Protein AF-A0A0Q6MCK9-F1 (afdb_monomer_lite)

pLDDT: mean 72.76, std 22.86, range [22.8, 97.5]

Radius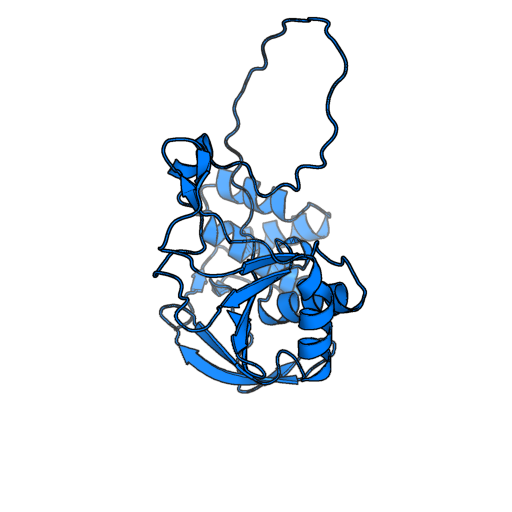 of gyration: 20.94 Å; chains: 1; bounding box: 46×58×51 Å

Sequence (246 aa):
MTARLRFAPALGEWVAQHLAQGQPPAALVDALRERQVAPAAAQALVDAFVRARERGTPLPVDTVALGACLADGPVIETNDRRIRVAMRADEPVLAVLQDVLDVDECEALIALARPRLKPSTLVDPMTGRDVANGLRGSLGMFFRPAETPLIARLDRRLAELMGLPVSHGEGLQLLHYPVGAGSAPHFDFLQPSARSGSRPSGCASGRSPASDAGGDQPRTGSGCGTSPPRNTSKISISGPSGVTMR

Secondary structure (DSSP, 8-state):
---EEE--HHHHHHHHHHHHTT--HHHHHHHHHHTT--HHHHHHHHHHHHHHHHHTPPPPSSEEE-S----SSSEEE-SS-EEEEEEEEETTEEEEEESSS-HHHHHHHHHHHGGG-EE--EE-TTT--EE--TTB--EEEEPPTTSSHHHHHHHHHHHHHHTS-GGGB---EEEEE-TT--B----SSPPGGGGGT---S------------------------PPPPPB--EEEEETTTEEEE-

Foldseek 3Di:
DFDKDFAAQVLQVVLLVVVVVVDDLVVQLVVVVVVVDDSQRSNQQNLQQVLCVVVVHDGDRTMGGRFLDQDDDQWADAPPDIKGWPDFDVVVTDTDIPPLDDPVLVVVVCVVCVVPWDQAFDQDLVPLDTDRDLQAQKTKDFDQQPNDVSNVVSLRSVCSRRSHDSVLEPGEMEIEADVPGDHDDDDPDDDPVSVVRHDPSDPPPDDDDDDDDDDDDDDDDDDPDDDDRHDHWYWYDYPDRDIDID

Structure (mmCIF, N/CA/C/O backbone):
data_AF-A0A0Q6MCK9-F1
#
_entry.id   AF-A0A0Q6MCK9-F1
#
loop_
_atom_site.group_PDB
_atom_site.id
_atom_site.type_symbol
_atom_site.label_atom_id
_atom_site.label_alt_id
_atom_site.label_comp_id
_atom_site.label_asym_id
_atom_site.label_entity_id
_atom_site.label_seq_id
_atom_site.pdbx_PDB_ins_code
_atom_site.Cartn_x
_atom_site.Cartn_y
_atom_site.Cartn_z
_atom_site.occupancy
_atom_site.B_iso_or_equiv
_atom_site.auth_seq_id
_atom_site.auth_comp_id
_atom_site.auth_asym_id
_atom_site.auth_atom_id
_atom_site.pdbx_PDB_model_num
ATOM 1 N N . MET A 1 1 ? 3.273 -6.212 20.634 1.00 42.62 1 MET A N 1
ATOM 2 C CA . MET A 1 1 ? 2.267 -5.496 21.454 1.00 42.62 1 MET A CA 1
ATOM 3 C C . MET A 1 1 ? 1.840 -4.242 20.702 1.00 42.62 1 MET A C 1
ATOM 5 O O . MET A 1 1 ? 2.697 -3.431 20.385 1.00 42.62 1 MET A O 1
ATOM 9 N N . THR A 1 2 ? 0.552 -4.052 20.404 1.00 52.41 2 THR A N 1
ATOM 10 C CA . THR A 1 2 ? 0.061 -2.826 19.747 1.00 52.41 2 THR A CA 1
ATOM 11 C C . THR A 1 2 ? 0.252 -1.621 20.667 1.00 52.41 2 THR A C 1
ATOM 13 O O . THR A 1 2 ? -0.319 -1.584 21.761 1.00 52.41 2 THR A O 1
ATOM 16 N N . ALA A 1 3 ? 1.040 -0.631 20.243 1.00 63.44 3 ALA A N 1
ATOM 17 C CA . ALA A 1 3 ? 1.173 0.622 20.977 1.00 63.44 3 ALA A CA 1
ATOM 18 C C . ALA A 1 3 ? -0.205 1.294 21.090 1.00 63.44 3 ALA A C 1
ATOM 20 O O . ALA A 1 3 ? -0.952 1.373 20.117 1.00 63.44 3 ALA A O 1
ATOM 21 N N . ARG A 1 4 ? -0.575 1.756 22.286 1.00 79.44 4 ARG A N 1
ATOM 22 C CA . ARG A 1 4 ? -1.868 2.407 22.541 1.00 79.44 4 ARG A CA 1
ATOM 23 C C . ARG A 1 4 ? -1.642 3.860 22.930 1.00 79.44 4 ARG A C 1
ATOM 25 O O . ARG A 1 4 ? -0.933 4.134 23.894 1.00 79.44 4 ARG A O 1
ATOM 32 N N . LEU A 1 5 ? -2.271 4.779 22.207 1.00 81.00 5 LEU A N 1
ATOM 33 C CA . LEU A 1 5 ? -2.385 6.178 22.597 1.00 81.00 5 LEU A CA 1
ATOM 34 C C . LEU A 1 5 ? -3.610 6.324 23.487 1.00 81.00 5 LEU A C 1
ATOM 36 O O . LEU A 1 5 ? -4.728 6.095 23.031 1.00 81.00 5 LEU A O 1
ATOM 40 N N . ARG A 1 6 ? -3.397 6.741 24.733 1.00 87.31 6 ARG A N 1
ATOM 41 C CA . ARG A 1 6 ? -4.480 7.218 25.593 1.00 87.31 6 ARG A CA 1
ATOM 42 C C . ARG A 1 6 ? -4.692 8.711 25.373 1.00 87.31 6 ARG A C 1
ATOM 44 O O . ARG A 1 6 ? -3.722 9.452 25.221 1.00 87.31 6 ARG A O 1
ATOM 51 N N . PHE A 1 7 ? -5.942 9.147 25.375 1.00 87.25 7 PHE A N 1
ATOM 52 C CA . PHE A 1 7 ? -6.339 10.542 25.224 1.00 87.25 7 PHE A CA 1
ATOM 53 C C . PHE A 1 7 ? -7.532 10.856 26.137 1.00 87.25 7 PHE A C 1
ATOM 55 O O . PHE A 1 7 ? -8.241 9.962 26.592 1.00 87.25 7 PHE A O 1
ATOM 62 N N . ALA A 1 8 ? -7.743 12.137 26.444 1.00 89.06 8 ALA A N 1
ATOM 63 C CA . ALA A 1 8 ? -8.869 12.553 27.277 1.00 89.06 8 ALA A CA 1
ATOM 64 C C . ALA A 1 8 ? -10.204 12.369 26.523 1.00 89.06 8 ALA A C 1
ATOM 66 O O . ALA A 1 8 ? -10.276 12.809 25.375 1.00 89.06 8 ALA A O 1
ATOM 67 N N . PRO A 1 9 ? -11.279 11.838 27.144 1.00 89.44 9 PRO A N 1
ATOM 68 C CA . PRO A 1 9 ? -12.573 11.649 26.473 1.00 89.44 9 PRO A CA 1
ATOM 69 C C . PRO A 1 9 ? -13.117 12.910 25.787 1.00 89.44 9 PRO A C 1
ATOM 71 O O . PRO A 1 9 ? -13.552 12.852 24.640 1.00 89.44 9 PRO A O 1
ATOM 74 N N . ALA A 1 10 ? -12.956 14.076 26.421 1.00 90.81 10 ALA A N 1
ATOM 75 C CA . ALA A 1 10 ? -13.333 15.370 25.847 1.00 90.81 10 ALA A CA 1
ATOM 76 C C . ALA A 1 10 ? -12.610 15.691 24.521 1.00 90.81 10 ALA A C 1
ATOM 78 O O . ALA A 1 10 ? -13.156 16.375 23.657 1.00 90.81 10 ALA A O 1
ATOM 79 N N . LEU A 1 11 ? -11.378 15.200 24.332 1.00 89.88 11 LEU A N 1
ATOM 80 C CA . LEU A 1 11 ? -10.668 15.335 23.060 1.00 89.88 11 LEU A CA 1
ATOM 81 C C . LEU A 1 11 ? -11.292 14.441 21.982 1.00 89.88 11 LEU A C 1
ATOM 83 O O . LEU A 1 11 ? -11.405 14.869 20.837 1.00 89.88 11 LEU A O 1
ATOM 87 N N . GLY A 1 12 ? -11.729 13.231 22.343 1.00 90.00 12 GLY A N 1
ATOM 88 C CA . GLY A 1 12 ? -12.451 12.337 21.437 1.00 90.00 12 GLY A CA 1
ATOM 89 C C . GLY A 1 12 ? -13.795 12.907 20.996 1.00 90.00 12 GLY A C 1
ATOM 90 O O . GLY A 1 12 ? -14.091 12.939 19.804 1.00 90.00 12 GLY A O 1
ATOM 91 N N . GLU A 1 13 ? -14.573 13.431 21.943 1.00 92.06 13 GLU A N 1
ATOM 92 C CA . GLU A 1 13 ? -15.837 14.128 21.669 1.00 92.06 13 GLU A CA 1
ATOM 93 C C . GLU A 1 13 ? -15.629 15.315 20.724 1.00 92.06 13 GLU A C 1
ATOM 95 O O . GLU A 1 13 ? -16.365 15.475 19.748 1.00 92.06 13 GLU A O 1
ATOM 100 N N . TRP A 1 14 ? -14.572 16.100 20.957 1.00 93.88 14 TRP A N 1
ATOM 101 C CA . TRP A 1 14 ? -14.205 17.219 20.096 1.00 93.88 14 TRP A CA 1
ATOM 102 C C . TRP A 1 14 ? -13.896 16.761 18.662 1.00 93.88 14 TRP A C 1
ATOM 104 O O . TRP A 1 14 ? -14.445 17.329 17.715 1.00 93.88 14 TRP A O 1
ATOM 114 N N . VAL A 1 15 ? -13.082 15.712 18.478 1.00 92.06 15 VAL A N 1
ATOM 115 C CA . VAL A 1 15 ? -12.774 15.161 17.143 1.00 92.06 15 VAL A CA 1
ATOM 116 C C . VAL A 1 15 ? -14.047 14.651 16.458 1.00 92.06 15 VAL A C 1
ATOM 118 O O . VAL A 1 15 ? -14.293 14.973 15.294 1.00 92.06 15 VAL A O 1
ATOM 121 N N . ALA A 1 16 ? -14.888 13.901 17.176 1.00 92.19 16 ALA A N 1
ATOM 122 C CA . ALA A 1 16 ? -16.142 13.365 16.650 1.00 92.19 16 ALA A CA 1
ATOM 123 C C . ALA A 1 16 ? -17.101 14.468 16.183 1.00 92.19 16 ALA A C 1
ATOM 125 O O . ALA A 1 16 ? -17.663 14.374 15.089 1.00 92.19 16 ALA A O 1
ATOM 126 N N . GLN A 1 17 ? -17.260 15.524 16.984 1.00 93.81 17 GLN A N 1
ATOM 127 C CA . GLN A 1 17 ? -18.148 16.643 16.682 1.00 93.81 17 GLN A CA 1
ATOM 128 C C . GLN A 1 17 ? -17.724 17.376 15.407 1.00 93.81 17 GLN A C 1
ATOM 130 O O . GLN A 1 17 ? -18.556 17.629 14.537 1.00 93.81 17 GLN A O 1
ATOM 135 N N . HIS A 1 18 ? -16.436 17.684 15.256 1.00 93.44 18 HIS A N 1
ATOM 136 C CA . HIS A 1 18 ? -15.960 18.427 14.090 1.00 93.44 18 HIS A CA 1
ATOM 137 C C . HIS A 1 18 ? -15.993 17.581 12.811 1.00 93.44 18 HIS A C 1
ATOM 139 O O . HIS A 1 18 ? -16.361 18.071 11.742 1.00 93.44 18 HIS A O 1
ATOM 145 N N . LEU A 1 19 ? -15.708 16.279 12.920 1.00 90.88 19 LEU A N 1
ATOM 146 C CA . LEU A 1 19 ? -15.927 15.337 11.825 1.00 90.88 19 LEU A CA 1
ATOM 147 C C . LEU A 1 19 ? -17.413 15.277 11.423 1.00 90.88 19 LEU A C 1
ATOM 149 O O . LEU A 1 19 ? -17.723 15.213 10.231 1.00 90.88 19 LEU A O 1
ATOM 153 N N . ALA A 1 20 ? -18.342 15.304 12.384 1.00 89.56 20 ALA A N 1
ATOM 154 C CA . ALA A 1 20 ? -19.782 15.335 12.112 1.00 89.56 20 ALA A CA 1
ATOM 155 C C . ALA A 1 20 ? -20.231 16.645 11.437 1.00 89.56 20 ALA A C 1
ATOM 157 O O . ALA A 1 20 ? -21.131 16.619 10.603 1.00 89.56 20 ALA A O 1
ATOM 158 N N . GLN A 1 21 ? -19.558 17.759 11.732 1.00 92.44 21 GLN A N 1
ATOM 159 C CA . GLN A 1 21 ? -19.756 19.061 11.080 1.00 92.44 21 GLN A CA 1
ATOM 160 C C . GLN A 1 21 ? -19.112 19.158 9.685 1.00 92.44 21 GLN A C 1
ATOM 162 O O . GLN A 1 21 ? -19.206 20.196 9.035 1.00 92.44 21 GLN A O 1
ATOM 167 N N . GLY A 1 22 ? -18.464 18.091 9.208 1.00 89.19 22 GLY A N 1
ATOM 168 C CA . GLY A 1 22 ? -17.879 18.034 7.870 1.00 89.19 22 GLY A CA 1
ATOM 169 C C . GLY A 1 22 ? -16.505 18.694 7.750 1.00 89.19 22 GLY A C 1
ATOM 170 O O . GLY A 1 22 ? -16.056 18.931 6.629 1.00 89.19 22 GLY A O 1
ATOM 171 N N . GLN A 1 23 ? -15.813 18.980 8.860 1.00 89.38 23 GLN A N 1
ATOM 172 C CA . GLN A 1 23 ? -14.428 19.441 8.765 1.00 89.38 23 GLN A CA 1
ATOM 173 C C . GLN A 1 23 ? -13.529 18.361 8.144 1.00 89.38 23 GLN A C 1
ATOM 175 O O . GLN A 1 23 ? -13.644 17.179 8.490 1.00 89.38 23 GLN A O 1
ATOM 180 N N . PRO A 1 24 ? -12.602 18.750 7.248 1.00 88.25 24 PRO A N 1
ATOM 181 C CA . PRO A 1 24 ? -11.709 17.799 6.611 1.00 88.25 24 PRO A CA 1
ATOM 182 C C . PRO A 1 24 ? -10.721 17.215 7.639 1.00 88.25 24 PRO A C 1
ATOM 184 O O . PRO A 1 24 ? -10.157 17.974 8.432 1.00 88.25 24 PRO A O 1
ATOM 187 N N . PRO A 1 25 ? -10.432 15.898 7.600 1.00 86.69 25 PRO A N 1
ATOM 188 C CA . PRO A 1 25 ? -9.525 15.243 8.548 1.00 86.69 25 PRO A CA 1
ATOM 189 C C . PRO A 1 25 ? -8.151 15.916 8.668 1.00 86.69 25 PRO A C 1
ATOM 191 O O . PRO A 1 25 ? -7.621 16.045 9.767 1.00 86.69 25 PRO A O 1
ATOM 194 N N . ALA A 1 26 ? -7.600 16.415 7.556 1.00 82.62 26 ALA A N 1
ATOM 195 C CA . ALA A 1 26 ? -6.317 17.118 7.551 1.00 82.62 26 ALA A CA 1
ATOM 196 C C . ALA A 1 26 ? -6.327 18.379 8.437 1.00 82.62 26 ALA A C 1
ATOM 198 O O . ALA A 1 26 ? -5.390 18.591 9.201 1.00 82.62 26 ALA A O 1
ATOM 199 N N . ALA A 1 27 ? -7.413 19.161 8.411 1.00 87.50 27 ALA A N 1
ATOM 200 C CA . ALA A 1 27 ? -7.538 20.353 9.252 1.00 87.50 27 ALA A CA 1
ATOM 201 C C . ALA A 1 27 ? -7.616 19.998 10.745 1.00 87.50 27 ALA A C 1
ATOM 203 O O . ALA A 1 27 ? -7.111 20.738 11.584 1.00 87.50 27 ALA A O 1
ATOM 204 N N . LEU A 1 28 ? -8.203 18.847 11.085 1.00 89.81 28 LEU A N 1
ATOM 205 C CA . LEU A 1 28 ? -8.240 18.364 12.466 1.00 89.81 28 LEU A CA 1
ATOM 206 C C . LEU A 1 28 ? -6.869 17.916 12.958 1.00 89.81 28 LEU A C 1
ATOM 208 O O . LEU A 1 28 ? -6.514 18.197 14.100 1.00 89.81 28 LEU A O 1
ATOM 212 N N . VAL A 1 29 ? -6.083 17.256 12.105 1.00 86.25 29 VAL A N 1
ATOM 213 C CA . VAL A 1 29 ? -4.697 16.899 12.434 1.00 86.25 29 VAL A CA 1
ATOM 214 C C . VAL A 1 29 ? -3.876 18.157 12.716 1.00 86.25 29 VAL A C 1
ATOM 216 O O . VAL A 1 29 ? -3.138 18.188 13.701 1.00 86.25 29 VAL A O 1
ATOM 219 N N . ASP A 1 30 ? -4.038 19.206 11.910 1.00 85.25 30 ASP A N 1
ATOM 220 C CA . ASP A 1 30 ? -3.340 20.476 12.117 1.00 85.25 30 ASP A CA 1
ATOM 221 C C . ASP A 1 30 ? -3.789 21.178 13.409 1.00 85.25 30 ASP A C 1
ATOM 223 O O . ASP A 1 30 ? -2.944 21.540 14.228 1.00 85.25 30 ASP A O 1
ATOM 227 N N . ALA A 1 31 ? -5.093 21.233 13.687 1.00 89.88 31 ALA A N 1
ATOM 228 C CA . ALA A 1 31 ? -5.612 21.771 14.947 1.00 89.88 31 ALA A CA 1
ATOM 229 C C . ALA A 1 31 ? -5.114 20.996 16.187 1.00 89.88 31 ALA A C 1
ATOM 231 O O . ALA A 1 31 ? -4.864 21.577 17.243 1.00 89.88 31 ALA A O 1
ATOM 232 N N . LEU A 1 32 ? -4.934 19.674 16.088 1.00 89.62 32 LEU A N 1
ATOM 233 C CA . LEU A 1 32 ? -4.356 18.865 17.169 1.00 89.62 32 LEU A CA 1
ATOM 234 C C . LEU A 1 32 ? -2.858 19.143 17.361 1.00 89.62 32 LEU A C 1
ATOM 236 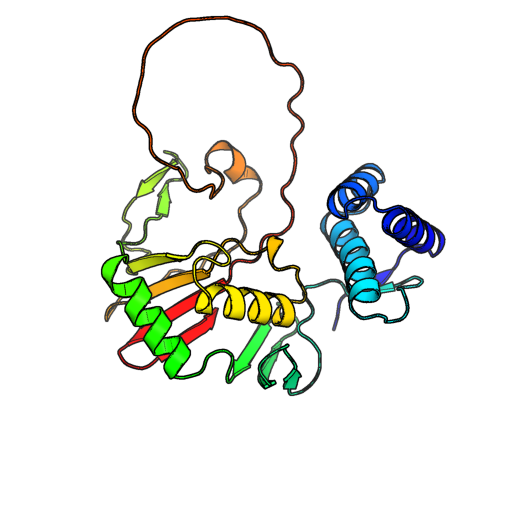O O . LEU A 1 32 ? -2.382 19.174 18.498 1.00 89.62 32 LEU A O 1
ATOM 240 N N . ARG A 1 33 ? -2.119 19.382 16.273 1.00 89.00 33 ARG A N 1
ATOM 241 C CA . ARG A 1 33 ? -0.697 19.760 16.324 1.00 89.00 33 ARG A CA 1
ATOM 242 C C . ARG A 1 33 ? -0.497 21.125 16.974 1.00 89.00 33 ARG A C 1
ATOM 244 O O . ARG A 1 33 ? 0.404 21.268 17.796 1.00 89.00 33 ARG A O 1
ATOM 251 N N . GLU A 1 34 ? -1.355 22.098 16.667 1.00 88.50 34 GLU A N 1
ATOM 252 C CA . GLU A 1 34 ? -1.360 23.417 17.323 1.00 88.50 34 GLU A CA 1
ATOM 253 C C . GLU A 1 34 ? -1.580 23.302 18.838 1.00 88.50 34 GLU A C 1
ATOM 255 O O . GLU A 1 34 ? -1.019 24.065 19.623 1.00 88.50 34 GLU A O 1
ATOM 260 N N . ARG A 1 35 ? -2.323 22.275 19.262 1.00 86.69 35 ARG A N 1
ATOM 261 C CA . ARG A 1 35 ? -2.556 21.917 20.670 1.00 86.69 35 ARG A CA 1
ATOM 262 C C . ARG A 1 35 ? -1.467 21.008 21.256 1.00 86.69 35 ARG A C 1
ATOM 264 O O . ARG A 1 35 ? -1.686 20.392 22.294 1.00 86.69 35 ARG A O 1
ATOM 271 N N . GLN A 1 36 ? -0.304 20.930 20.605 1.00 85.62 36 GLN A N 1
ATOM 272 C CA . GLN A 1 36 ? 0.879 20.171 21.030 1.00 85.62 36 GLN A CA 1
ATOM 273 C C . GLN A 1 36 ? 0.688 18.646 21.106 1.00 85.62 36 GLN A C 1
ATOM 275 O O . GLN A 1 36 ? 1.473 17.948 21.750 1.00 85.62 36 GLN A O 1
ATOM 280 N N . VAL A 1 37 ? -0.309 18.086 20.416 1.00 83.06 37 VAL A N 1
ATOM 281 C CA . VAL A 1 37 ? -0.392 16.631 20.237 1.00 83.06 37 VAL A CA 1
ATOM 282 C C . VAL A 1 37 ? 0.688 16.199 19.243 1.00 83.06 37 VAL A C 1
ATOM 284 O O . VAL A 1 37 ? 0.803 16.762 18.153 1.00 83.06 37 VAL A O 1
ATOM 287 N N . ALA A 1 38 ? 1.486 15.188 19.605 1.00 79.56 38 ALA A N 1
ATOM 288 C CA . ALA A 1 38 ? 2.561 14.686 18.749 1.00 79.56 38 ALA A CA 1
ATOM 289 C C . ALA A 1 38 ? 2.029 14.326 17.343 1.00 79.56 38 ALA A C 1
ATOM 291 O O . ALA A 1 38 ? 0.973 13.696 17.253 1.00 79.56 38 ALA A O 1
ATOM 292 N N . PRO A 1 39 ? 2.737 14.643 16.239 1.00 75.69 39 PRO A N 1
ATOM 293 C CA . PRO A 1 39 ? 2.189 14.504 14.885 1.00 75.69 39 PRO A CA 1
ATOM 294 C C . PRO A 1 39 ? 1.653 13.106 14.550 1.00 75.69 39 PRO A C 1
ATOM 296 O O . PRO A 1 39 ? 0.584 12.987 13.958 1.00 75.69 39 PRO A O 1
ATOM 299 N N . ALA A 1 40 ? 2.365 12.054 14.964 1.00 69.25 40 ALA A N 1
ATOM 300 C CA . ALA A 1 40 ? 1.931 10.671 14.766 1.00 69.25 40 ALA A CA 1
ATOM 301 C C . ALA A 1 40 ? 0.686 10.320 15.600 1.00 69.25 40 ALA A C 1
ATOM 303 O O . ALA A 1 40 ? -0.191 9.600 15.130 1.00 69.25 40 ALA A O 1
ATOM 304 N N . ALA A 1 41 ? 0.584 10.862 16.816 1.00 78.62 41 ALA A N 1
ATOM 305 C CA . ALA A 1 41 ? -0.568 10.674 17.691 1.00 78.62 41 ALA A CA 1
ATOM 306 C C . ALA A 1 41 ? -1.802 11.429 17.174 1.00 78.62 41 ALA A C 1
ATOM 308 O O . ALA A 1 41 ? -2.893 10.868 17.168 1.00 78.62 41 ALA A O 1
ATOM 309 N N . ALA A 1 42 ? -1.627 12.661 16.685 1.00 84.56 42 ALA A N 1
ATOM 310 C CA . ALA A 1 42 ? -2.693 13.458 16.081 1.00 84.56 42 ALA A CA 1
ATOM 311 C C . ALA A 1 42 ? -3.284 12.756 14.852 1.00 84.56 42 ALA A C 1
ATOM 313 O O . ALA A 1 42 ? -4.500 12.610 14.748 1.00 84.56 42 ALA A O 1
ATOM 314 N N . GLN A 1 43 ? -2.416 12.259 13.966 1.00 80.56 43 GLN A N 1
ATOM 315 C CA . GLN A 1 43 ? -2.835 11.501 12.791 1.00 80.56 43 GLN A CA 1
ATOM 316 C C . GLN A 1 43 ? -3.571 10.215 13.184 1.00 80.56 43 GLN A C 1
ATOM 318 O O . GLN A 1 43 ? -4.693 9.991 12.744 1.00 80.56 43 GLN A O 1
ATOM 323 N N . ALA A 1 44 ? -2.982 9.400 14.065 1.00 78.88 44 ALA A N 1
ATOM 324 C CA . ALA A 1 44 ? -3.588 8.141 14.487 1.00 78.88 44 ALA A CA 1
ATOM 325 C C . ALA A 1 44 ? -4.943 8.338 15.185 1.00 78.88 44 ALA A C 1
ATOM 327 O O . ALA A 1 44 ? -5.852 7.531 14.988 1.00 78.88 44 ALA A O 1
ATOM 328 N N . LEU A 1 45 ? -5.086 9.412 15.969 1.00 87.25 45 LEU A N 1
ATOM 329 C CA . LEU A 1 45 ? -6.343 9.780 16.607 1.00 87.25 45 LEU A CA 1
ATOM 330 C C . LEU A 1 45 ? -7.408 10.103 15.557 1.00 87.25 45 LEU A C 1
ATOM 332 O O . LEU A 1 45 ? -8.457 9.468 15.553 1.00 87.25 45 LEU A O 1
ATOM 336 N N . VAL A 1 46 ? -7.138 11.033 14.636 1.00 88.44 46 VAL A N 1
ATOM 337 C CA . VAL A 1 46 ? -8.115 11.423 13.605 1.00 88.44 46 VAL A CA 1
ATOM 338 C C . VAL A 1 46 ? -8.470 10.239 12.704 1.00 88.44 46 VAL A C 1
ATOM 340 O O . VAL A 1 46 ? -9.653 9.983 12.475 1.00 88.44 46 VAL A O 1
ATOM 343 N N . ASP A 1 47 ? -7.479 9.462 12.265 1.00 82.94 47 ASP A N 1
ATOM 344 C CA . ASP A 1 47 ? -7.699 8.295 11.409 1.00 82.94 47 ASP A CA 1
ATOM 345 C C . ASP A 1 47 ? -8.569 7.234 12.089 1.00 82.94 47 ASP A C 1
ATOM 347 O O . ASP A 1 47 ? -9.407 6.608 11.442 1.00 82.94 47 ASP A O 1
ATOM 351 N N . ALA A 1 48 ? -8.402 7.018 13.398 1.00 83.38 48 ALA A N 1
ATOM 352 C CA . ALA A 1 48 ? -9.226 6.067 14.135 1.00 83.38 48 ALA A CA 1
ATOM 353 C C . ALA A 1 48 ? -10.705 6.481 14.150 1.00 83.38 48 ALA A C 1
ATOM 355 O O . ALA A 1 48 ? -11.574 5.628 13.969 1.00 83.38 48 ALA A O 1
ATOM 356 N N . PHE A 1 49 ? -10.997 7.776 14.306 1.00 89.69 49 PHE A N 1
ATOM 357 C CA . PHE A 1 49 ? -12.369 8.287 14.258 1.00 89.69 49 PHE A CA 1
ATOM 358 C C . PHE A 1 49 ? -12.953 8.238 12.842 1.00 89.69 49 PHE A C 1
ATOM 360 O O . PHE A 1 49 ? -14.109 7.847 12.679 1.00 89.69 49 PHE A O 1
ATOM 367 N N . VAL A 1 50 ? -12.169 8.577 11.813 1.00 85.69 50 VAL A N 1
ATOM 368 C CA . VAL A 1 50 ? -12.594 8.456 10.407 1.00 85.69 50 VAL A CA 1
ATOM 369 C C . VAL A 1 50 ? -12.925 7.001 10.073 1.00 85.69 50 VAL A C 1
ATOM 371 O O . VAL A 1 50 ? -14.042 6.721 9.641 1.00 85.69 50 VAL A O 1
ATOM 374 N N . ARG A 1 51 ? -12.019 6.062 10.382 1.00 81.44 51 ARG A N 1
ATOM 375 C CA . ARG A 1 51 ? -12.243 4.624 10.162 1.00 81.44 51 ARG A CA 1
ATOM 376 C C . ARG A 1 51 ? -13.481 4.111 10.887 1.00 81.44 51 ARG A C 1
ATOM 378 O O . ARG A 1 51 ? -14.235 3.332 10.311 1.00 81.44 51 ARG A O 1
ATOM 385 N N . ALA A 1 52 ? -13.697 4.528 12.136 1.00 82.44 52 ALA A N 1
ATOM 386 C CA . ALA A 1 52 ? -14.864 4.099 12.898 1.00 82.44 52 ALA A CA 1
ATOM 387 C C . ALA A 1 52 ? -16.177 4.570 12.250 1.00 82.44 52 ALA A C 1
ATOM 389 O O . ALA A 1 52 ? -17.132 3.799 12.171 1.00 82.44 52 ALA A O 1
ATOM 390 N N . ARG A 1 53 ? -16.204 5.795 11.706 1.00 85.00 53 ARG A N 1
ATOM 391 C CA . ARG A 1 53 ? -17.360 6.317 10.960 1.00 85.00 53 ARG A CA 1
ATOM 392 C C . ARG A 1 53 ? -17.585 5.585 9.642 1.00 85.00 53 ARG A C 1
ATOM 394 O O . ARG A 1 53 ? -18.716 5.210 9.358 1.00 85.00 53 ARG A O 1
ATOM 401 N N . GLU A 1 54 ? -16.530 5.364 8.862 1.00 77.25 54 GLU A N 1
ATOM 402 C CA . GLU A 1 54 ? -16.610 4.657 7.575 1.00 77.25 54 GLU A CA 1
ATOM 403 C C . GLU A 1 54 ? -17.089 3.209 7.740 1.00 77.25 54 GLU A C 1
ATOM 405 O O . GLU A 1 54 ? -17.844 2.707 6.911 1.00 77.25 54 GLU A O 1
ATOM 410 N N . ARG A 1 55 ? -16.681 2.545 8.829 1.00 77.38 55 ARG A N 1
ATOM 411 C CA . ARG A 1 55 ? -17.041 1.151 9.132 1.00 77.38 55 ARG A CA 1
ATOM 412 C C . ARG A 1 55 ? -18.333 1.002 9.941 1.00 77.38 55 ARG A C 1
ATOM 414 O O . ARG A 1 55 ? -18.755 -0.126 10.178 1.00 77.38 55 ARG A O 1
ATOM 421 N N . GLY A 1 56 ? -18.939 2.100 10.400 1.00 81.06 56 GLY A N 1
ATOM 422 C CA . GLY A 1 56 ? -20.113 2.063 11.281 1.00 81.06 56 GLY A CA 1
ATOM 423 C C . GLY A 1 56 ? -19.851 1.405 12.644 1.00 81.06 56 GLY A C 1
ATOM 424 O O . GLY A 1 56 ? -20.771 0.862 13.251 1.00 81.06 56 GLY A O 1
ATOM 425 N N . THR A 1 57 ? -18.604 1.414 13.123 1.00 80.00 57 THR A N 1
ATOM 426 C CA . THR A 1 57 ? -18.222 0.840 14.422 1.00 80.00 57 THR A CA 1
ATOM 427 C C . THR A 1 57 ? -18.272 1.896 15.532 1.00 80.00 57 THR A C 1
ATOM 429 O O . THR A 1 57 ? -18.194 3.092 15.239 1.00 80.00 57 THR A O 1
ATOM 432 N N . PRO A 1 58 ? -18.341 1.497 16.818 1.00 86.81 58 PRO A N 1
ATOM 433 C CA . PRO A 1 58 ? -18.277 2.442 17.932 1.00 86.81 58 PRO A CA 1
ATOM 434 C C . PRO A 1 58 ? -17.036 3.347 17.868 1.00 86.81 58 PRO A C 1
ATOM 436 O O . PRO A 1 58 ? -15.939 2.885 17.544 1.00 86.81 58 PRO A O 1
ATOM 439 N N . LEU A 1 59 ? -17.213 4.637 18.174 1.00 87.31 59 LEU A N 1
ATOM 440 C CA . LEU A 1 59 ? -16.114 5.604 18.210 1.00 87.31 59 LEU A CA 1
ATOM 441 C C . LEU A 1 59 ? -15.155 5.303 19.379 1.00 87.31 59 LEU A C 1
ATOM 443 O O . LEU A 1 59 ? -15.612 4.882 20.445 1.00 87.31 59 LEU A O 1
ATOM 447 N N . PRO A 1 60 ? -13.840 5.548 19.220 1.00 85.94 60 PRO A N 1
ATOM 448 C CA . PRO A 1 60 ? -12.891 5.448 20.325 1.00 85.94 60 PRO A CA 1
ATOM 449 C C . PRO A 1 60 ? -13.245 6.421 21.460 1.00 85.94 60 PRO A C 1
ATOM 451 O O . PRO A 1 60 ? -13.522 7.589 21.200 1.00 85.94 60 PRO A O 1
ATOM 454 N N . VAL A 1 61 ? -13.203 5.962 22.715 1.00 87.25 61 VAL A N 1
ATOM 455 C CA . VAL A 1 61 ? -13.571 6.788 23.885 1.00 87.25 61 VAL A CA 1
ATOM 456 C C . VAL A 1 61 ? -12.356 7.485 24.492 1.00 87.25 61 VAL A C 1
ATOM 458 O O . VAL A 1 61 ? -12.355 8.700 24.643 1.00 87.25 61 VAL A O 1
ATOM 461 N N . ASP A 1 62 ? -11.313 6.727 24.827 1.00 87.44 62 ASP A N 1
ATOM 462 C CA . ASP A 1 62 ? -10.127 7.245 25.524 1.00 87.44 62 ASP A CA 1
ATOM 463 C C . ASP A 1 62 ? -8.809 6.622 25.040 1.00 87.44 62 ASP A C 1
ATOM 465 O O . ASP A 1 62 ? -7.731 6.981 25.512 1.00 87.44 62 ASP A O 1
ATOM 469 N N . THR A 1 63 ? -8.881 5.662 24.115 1.00 85.44 63 THR A N 1
ATOM 470 C CA . THR A 1 63 ? -7.726 4.897 23.654 1.00 85.44 63 THR A CA 1
ATOM 471 C C . THR A 1 63 ? -7.823 4.608 22.159 1.00 85.44 63 THR A C 1
ATOM 473 O O . THR A 1 63 ? -8.848 4.125 21.684 1.00 85.44 63 THR A O 1
ATOM 476 N N . VAL A 1 64 ? -6.742 4.859 21.416 1.00 81.50 64 VAL A N 1
ATOM 477 C CA . VAL A 1 64 ? -6.572 4.403 20.027 1.00 81.50 64 VAL A CA 1
ATOM 478 C C . VAL A 1 64 ? -5.319 3.544 19.896 1.00 81.50 64 VAL A C 1
ATOM 480 O O . VAL A 1 64 ? -4.302 3.793 20.545 1.00 81.50 64 VAL A O 1
ATOM 483 N N . ALA A 1 65 ? -5.379 2.523 19.045 1.00 67.31 65 ALA A N 1
ATOM 484 C CA . ALA A 1 65 ? -4.188 1.802 18.617 1.00 67.31 65 ALA A CA 1
ATOM 485 C C . ALA A 1 65 ? -3.343 2.708 17.704 1.00 67.31 65 ALA A C 1
ATOM 487 O O . ALA A 1 65 ? -3.855 3.285 16.744 1.00 67.31 65 ALA A O 1
ATO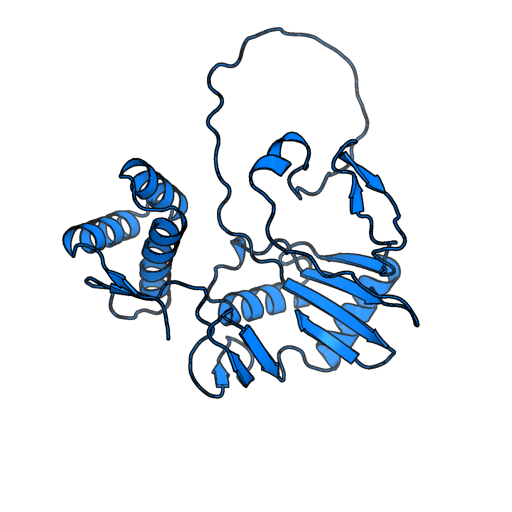M 488 N N . LEU A 1 66 ? -2.059 2.850 18.023 1.00 56.59 66 LEU A N 1
ATOM 489 C CA . LEU A 1 66 ? -1.070 3.538 17.202 1.00 56.59 66 LEU A CA 1
ATOM 490 C C . LEU A 1 66 ? -0.471 2.547 16.199 1.00 56.59 66 LEU A C 1
ATOM 492 O O . LEU A 1 66 ? -0.003 1.479 16.587 1.00 56.59 66 LEU A O 1
ATOM 496 N N . GLY A 1 67 ? -0.448 2.939 14.925 1.00 52.59 67 GLY A N 1
ATOM 497 C CA . GLY A 1 67 ? 0.135 2.168 13.824 1.00 52.59 67 GLY A CA 1
ATOM 498 C C . GLY A 1 67 ? -0.881 1.846 12.729 1.00 52.59 67 GLY A C 1
ATOM 499 O O . GLY A 1 67 ? -2.076 1.715 12.998 1.00 52.59 67 GLY A O 1
ATOM 500 N N . ALA A 1 68 ? -0.399 1.721 11.489 1.00 53.75 68 ALA A N 1
ATOM 501 C CA . ALA A 1 68 ? -1.152 1.112 10.396 1.00 53.75 68 ALA A CA 1
ATOM 502 C C . ALA A 1 68 ? -1.378 -0.361 10.757 1.00 53.75 68 ALA A C 1
ATOM 504 O O . ALA A 1 68 ? -0.548 -1.224 10.481 1.00 53.75 68 ALA A O 1
ATOM 505 N N . CYS A 1 69 ? -2.447 -0.638 11.499 1.00 56.28 69 CYS A N 1
ATOM 506 C CA . CYS A 1 69 ? -2.767 -1.999 11.880 1.00 56.28 69 CYS A CA 1
ATOM 507 C C . CYS A 1 69 ? -3.428 -2.658 10.677 1.00 56.28 69 CYS A C 1
ATOM 509 O O . CYS A 1 69 ? -4.620 -2.469 10.426 1.00 56.28 69 CYS A O 1
ATOM 511 N N . LEU A 1 70 ? -2.632 -3.440 9.948 1.00 67.25 70 LEU A N 1
ATOM 512 C CA . LEU A 1 70 ? -3.151 -4.587 9.216 1.00 67.25 70 LEU A CA 1
ATOM 513 C C . LEU A 1 70 ? -4.146 -5.309 10.123 1.00 67.25 70 LEU A C 1
ATOM 515 O O . LEU A 1 70 ? -3.830 -5.574 11.284 1.00 67.25 70 LEU A O 1
ATOM 519 N N . ALA A 1 71 ? -5.342 -5.586 9.607 1.00 72.94 71 ALA A N 1
ATOM 520 C CA . ALA A 1 71 ? -6.386 -6.236 10.389 1.00 72.94 71 ALA A CA 1
ATOM 521 C C . ALA A 1 71 ? -5.858 -7.530 11.032 1.00 72.94 71 ALA A C 1
ATOM 523 O O . ALA A 1 71 ? -5.057 -8.249 10.425 1.00 72.94 71 ALA A O 1
ATOM 524 N N . ASP A 1 72 ? -6.287 -7.814 12.261 1.00 73.56 72 ASP A N 1
ATOM 525 C CA . ASP A 1 72 ? -5.886 -9.014 12.996 1.00 73.56 72 ASP A CA 1
ATOM 526 C C . ASP A 1 72 ? -6.454 -10.295 12.365 1.00 73.56 72 ASP A C 1
ATOM 528 O O . ASP A 1 72 ? -7.430 -10.277 11.618 1.00 73.56 72 ASP A O 1
ATOM 532 N N . GLY A 1 73 ? -5.846 -11.435 12.703 1.00 83.94 73 GLY A N 1
ATOM 533 C CA . GLY A 1 73 ? -6.326 -12.760 12.302 1.00 83.94 73 GLY A CA 1
ATOM 534 C C . GLY A 1 73 ? -5.624 -13.359 11.074 1.00 83.94 73 GLY A C 1
ATOM 535 O O . GLY A 1 73 ? -4.785 -12.722 10.435 1.00 83.94 73 GLY A O 1
ATOM 536 N N . PRO A 1 74 ? -5.900 -14.629 10.744 1.00 88.94 74 PRO A N 1
ATOM 537 C CA . PRO A 1 74 ? -5.192 -15.344 9.678 1.00 88.94 74 PRO A CA 1
ATOM 538 C C . PRO A 1 74 ? -5.609 -14.908 8.265 1.00 88.94 74 PRO A C 1
ATOM 540 O O . PRO A 1 74 ? -4.935 -15.256 7.296 1.00 88.94 74 PRO A O 1
ATOM 543 N N . VAL A 1 75 ? -6.712 -14.166 8.137 1.00 92.94 75 VAL A N 1
ATOM 544 C CA . VAL A 1 75 ? -7.279 -13.710 6.865 1.00 92.94 75 VAL A CA 1
ATOM 545 C C . VAL A 1 75 ? -7.754 -12.269 7.014 1.00 92.94 75 VAL A C 1
ATOM 547 O O . VAL A 1 75 ? -8.396 -11.936 8.006 1.00 92.94 75 VAL A O 1
ATOM 550 N N . ILE A 1 76 ? -7.455 -11.436 6.020 1.00 89.44 76 ILE A N 1
ATOM 551 C CA . ILE A 1 76 ? -7.967 -10.076 5.873 1.00 89.44 76 ILE A CA 1
ATOM 552 C C . ILE A 1 76 ? -8.950 -10.074 4.703 1.00 89.44 76 ILE A C 1
ATOM 554 O O . ILE A 1 76 ? -8.597 -10.448 3.585 1.00 89.44 76 ILE A O 1
ATOM 558 N N . GLU A 1 77 ? -10.186 -9.667 4.968 1.00 92.25 77 GLU A N 1
ATOM 559 C CA . GLU A 1 77 ? -11.224 -9.516 3.949 1.00 92.25 77 GLU A CA 1
ATOM 560 C C . GLU A 1 77 ? -11.122 -8.115 3.328 1.00 92.25 77 GLU A C 1
ATOM 562 O O . GLU A 1 77 ? -11.194 -7.114 4.047 1.00 92.25 77 GLU A O 1
ATOM 567 N N . THR A 1 78 ? -10.948 -8.045 2.008 1.00 91.31 78 THR A N 1
ATOM 568 C CA . THR A 1 78 ? -11.055 -6.811 1.215 1.00 91.31 78 THR A CA 1
ATOM 569 C C . THR A 1 78 ? -12.349 -6.821 0.402 1.00 91.31 78 THR A C 1
ATOM 571 O O . THR A 1 78 ? -13.070 -7.818 0.345 1.00 91.31 78 THR A O 1
ATOM 574 N N . ASN A 1 79 ? -12.646 -5.721 -0.283 1.00 90.50 79 ASN A N 1
ATOM 575 C CA . ASN A 1 79 ? -13.832 -5.561 -1.117 1.00 90.50 79 ASN A CA 1
ATOM 576 C C . ASN A 1 79 ? -13.953 -6.595 -2.249 1.00 90.50 79 ASN A C 1
ATOM 578 O O . ASN A 1 79 ? -15.011 -6.700 -2.864 1.00 90.50 79 ASN A O 1
ATOM 582 N N . ASP A 1 80 ? -12.851 -7.230 -2.644 1.00 93.69 80 ASP A N 1
ATOM 583 C CA . ASP A 1 80 ? -12.785 -8.127 -3.798 1.00 93.69 80 ASP A CA 1
ATOM 584 C C . ASP A 1 80 ? -11.993 -9.409 -3.551 1.00 93.69 80 ASP A C 1
ATOM 586 O O . ASP A 1 80 ? -11.970 -10.270 -4.431 1.00 93.69 80 ASP A O 1
ATOM 590 N N . ARG A 1 81 ? -11.330 -9.555 -2.398 1.00 92.31 81 ARG A N 1
ATOM 591 C CA . ARG A 1 81 ? -10.454 -10.695 -2.157 1.00 92.31 81 ARG A CA 1
ATOM 592 C C . ARG A 1 81 ? -10.300 -11.027 -0.678 1.00 92.31 81 ARG A C 1
ATOM 594 O O . ARG A 1 81 ? -10.341 -10.173 0.198 1.00 92.31 81 ARG A O 1
ATOM 601 N N . ARG A 1 82 ? -10.049 -12.309 -0.418 1.00 94.75 82 ARG A N 1
ATOM 602 C CA . ARG A 1 82 ? -9.618 -12.815 0.887 1.00 94.75 82 ARG A CA 1
ATOM 603 C C . ARG A 1 82 ? -8.101 -12.957 0.870 1.00 94.75 82 ARG A C 1
ATOM 605 O O . ARG A 1 82 ? -7.580 -13.737 0.077 1.00 94.75 82 ARG A O 1
ATOM 612 N N . ILE A 1 83 ? -7.400 -12.212 1.716 1.00 93.12 83 ILE A N 1
ATOM 613 C CA . ILE A 1 83 ? -5.934 -12.174 1.771 1.00 93.12 83 ILE A CA 1
ATOM 614 C C . ILE A 1 83 ? -5.454 -12.958 2.982 1.00 93.12 83 ILE A C 1
ATOM 616 O O . ILE A 1 83 ? -5.821 -12.646 4.112 1.00 93.12 83 ILE A O 1
ATOM 620 N N . ARG A 1 84 ? -4.621 -13.978 2.772 1.00 93.31 84 ARG A N 1
ATOM 621 C CA . ARG A 1 84 ? -4.108 -14.806 3.873 1.00 93.31 84 ARG A CA 1
ATOM 622 C C . ARG A 1 84 ? -2.858 -14.177 4.466 1.00 93.31 84 ARG A C 1
ATOM 624 O O . ARG A 1 84 ? -1.978 -13.730 3.735 1.00 93.31 84 ARG A O 1
ATOM 631 N N . VAL A 1 85 ? -2.747 -14.181 5.789 1.00 91.62 85 VAL A N 1
ATOM 632 C CA . VAL A 1 85 ? -1.561 -13.664 6.477 1.00 91.62 85 VAL A CA 1
ATOM 633 C C . VAL A 1 85 ? -0.671 -14.822 6.890 1.00 91.62 85 VAL A C 1
ATOM 635 O O . VAL A 1 85 ? -1.020 -15.603 7.770 1.00 91.62 85 VAL A O 1
ATOM 638 N N . ALA A 1 86 ? 0.484 -14.931 6.237 1.00 90.62 86 ALA A N 1
ATOM 639 C CA . ALA A 1 86 ? 1.445 -16.001 6.474 1.00 90.62 86 ALA A CA 1
ATOM 640 C C . ALA A 1 86 ? 2.302 -15.752 7.721 1.00 90.62 86 ALA A C 1
ATOM 642 O O . ALA A 1 86 ? 2.683 -16.698 8.404 1.00 90.62 86 ALA A O 1
ATOM 643 N N . MET A 1 87 ? 2.618 -14.489 8.018 1.00 89.56 87 MET A N 1
ATOM 644 C CA . MET A 1 87 ? 3.472 -14.115 9.148 1.00 89.56 87 MET A CA 1
ATOM 645 C C . MET A 1 87 ? 3.166 -12.693 9.614 1.00 89.56 87 MET A C 1
ATOM 647 O O . MET A 1 87 ? 2.815 -11.845 8.791 1.00 89.56 87 MET A O 1
ATOM 651 N N . ARG A 1 88 ? 3.358 -12.429 10.912 1.00 85.06 88 ARG A N 1
ATOM 652 C CA . ARG A 1 88 ? 3.406 -11.085 11.499 1.00 85.06 88 ARG A CA 1
ATOM 653 C C . ARG A 1 88 ? 4.603 -10.940 12.438 1.00 85.06 88 ARG A C 1
ATOM 655 O O . ARG A 1 88 ? 4.984 -11.906 13.095 1.00 85.06 88 ARG A O 1
ATOM 662 N N . ALA A 1 89 ? 5.148 -9.734 12.508 1.00 77.50 89 ALA A N 1
ATOM 663 C CA . ALA A 1 89 ? 6.055 -9.279 13.553 1.00 77.50 89 ALA A CA 1
ATOM 664 C C . ALA A 1 89 ? 5.600 -7.893 14.027 1.00 77.50 89 ALA A C 1
ATOM 666 O O . ALA A 1 89 ? 5.084 -7.109 13.231 1.00 77.50 89 ALA A O 1
ATOM 667 N N . ASP A 1 90 ? 5.772 -7.610 15.316 1.00 68.81 90 ASP A N 1
ATOM 668 C CA . ASP A 1 90 ? 5.256 -6.381 15.930 1.00 68.81 90 ASP A CA 1
ATOM 669 C C . ASP A 1 90 ? 6.287 -5.243 15.948 1.00 68.81 90 ASP A C 1
ATOM 671 O O . ASP A 1 90 ? 5.914 -4.071 15.948 1.00 68.81 90 ASP A O 1
ATOM 675 N N . GLU A 1 91 ? 7.581 -5.574 15.969 1.00 69.88 91 GLU A N 1
ATOM 676 C CA . GLU A 1 91 ? 8.671 -4.608 16.127 1.00 69.88 91 GLU A CA 1
ATOM 677 C C . GLU A 1 91 ? 9.835 -4.928 15.169 1.00 69.88 91 GLU A C 1
ATOM 679 O O . GLU A 1 91 ? 10.656 -5.799 15.464 1.00 69.88 91 GLU A O 1
ATOM 684 N N . PRO A 1 92 ? 9.926 -4.237 14.014 1.00 74.81 92 PRO A N 1
ATOM 685 C CA . PRO A 1 92 ? 8.919 -3.327 13.453 1.00 74.81 92 PRO A CA 1
ATOM 686 C C . PRO A 1 92 ? 7.636 -4.067 13.036 1.00 74.81 92 PRO A C 1
ATOM 688 O O . PRO A 1 92 ? 7.675 -5.267 12.762 1.00 74.81 92 PRO A O 1
ATOM 691 N N . VAL A 1 93 ? 6.514 -3.339 12.935 1.00 76.44 93 VAL A N 1
ATOM 692 C CA . VAL A 1 93 ? 5.258 -3.893 12.405 1.00 76.44 93 VAL A CA 1
ATOM 693 C C . VAL A 1 93 ? 5.490 -4.357 10.968 1.00 76.44 93 VAL A C 1
ATOM 695 O O . VAL A 1 93 ? 5.761 -3.550 10.079 1.00 76.44 93 VAL A O 1
ATOM 698 N N . LEU A 1 94 ? 5.386 -5.663 10.753 1.00 82.94 94 LEU A N 1
ATOM 699 C CA . LEU A 1 94 ? 5.628 -6.333 9.481 1.00 82.94 94 LEU A CA 1
ATOM 700 C C . LEU A 1 94 ? 4.612 -7.461 9.314 1.00 82.94 94 LEU A C 1
ATOM 702 O O . LEU A 1 94 ? 4.352 -8.207 10.257 1.00 82.94 94 LEU A O 1
ATOM 706 N N . ALA A 1 95 ? 4.094 -7.649 8.102 1.00 87.56 95 ALA A N 1
ATOM 707 C CA . ALA A 1 95 ? 3.337 -8.844 7.756 1.00 87.56 95 ALA A CA 1
ATOM 708 C C . ALA A 1 95 ? 3.727 -9.384 6.383 1.00 87.56 95 ALA A C 1
ATOM 710 O O . ALA A 1 95 ? 4.081 -8.630 5.479 1.00 87.56 95 ALA A O 1
ATOM 711 N N . VAL A 1 96 ? 3.615 -10.702 6.226 1.00 90.38 96 VAL A N 1
ATOM 712 C CA . VAL A 1 96 ? 3.717 -11.376 4.928 1.00 90.38 96 VAL A CA 1
ATOM 713 C C . VAL A 1 96 ? 2.318 -11.790 4.506 1.00 90.38 96 VAL A C 1
ATOM 715 O O . VAL A 1 96 ? 1.667 -12.584 5.188 1.00 90.38 96 VAL A O 1
ATOM 718 N N . LEU A 1 97 ? 1.865 -11.243 3.382 1.00 92.06 97 LEU A N 1
ATOM 719 C CA . LEU A 1 97 ? 0.534 -11.467 2.831 1.00 92.06 97 LEU A CA 1
ATOM 720 C C . LEU A 1 97 ? 0.615 -12.379 1.610 1.00 92.06 97 LEU A C 1
ATOM 722 O O . LEU A 1 97 ? 1.480 -12.215 0.751 1.00 92.06 97 LEU A O 1
ATOM 726 N N . GLN A 1 98 ? -0.301 -13.334 1.536 1.00 91.88 98 GLN A N 1
ATOM 727 C CA . GLN A 1 98 ? -0.466 -14.239 0.409 1.00 91.88 98 GLN A CA 1
ATOM 728 C C . GLN A 1 98 ? -1.743 -13.899 -0.348 1.00 91.88 98 GLN A C 1
ATOM 730 O O . GLN A 1 98 ? -2.714 -13.411 0.230 1.00 91.88 98 GLN A O 1
ATOM 735 N N . ASP A 1 99 ? -1.719 -14.184 -1.647 1.00 91.00 99 ASP A N 1
ATOM 736 C CA . ASP A 1 99 ? -2.839 -13.975 -2.562 1.00 91.00 99 ASP A CA 1
ATOM 737 C C . ASP A 1 99 ? -3.241 -12.498 -2.717 1.00 91.00 99 ASP A C 1
ATOM 739 O O . ASP A 1 99 ? -4.366 -12.206 -3.096 1.00 91.00 99 ASP A O 1
ATOM 743 N N . VAL A 1 100 ? -2.335 -11.542 -2.453 1.00 93.44 100 VAL A N 1
ATOM 744 C CA . VAL A 1 100 ? -2.602 -10.101 -2.668 1.00 93.44 100 VAL A CA 1
ATOM 745 C C . VAL A 1 100 ? -2.889 -9.793 -4.134 1.00 93.44 100 VAL A C 1
ATOM 747 O O . VAL A 1 100 ? -3.738 -8.954 -4.422 1.00 93.44 100 VAL A O 1
ATOM 750 N N . LEU A 1 101 ? -2.203 -10.484 -5.041 1.00 93.50 101 LEU A N 1
ATOM 751 C CA . LEU A 1 101 ? -2.395 -10.447 -6.488 1.00 93.50 101 LEU A CA 1
ATOM 752 C C . LEU A 1 101 ? -2.571 -11.888 -6.964 1.00 93.50 101 LEU A C 1
ATOM 754 O O . LEU A 1 101 ? -1.894 -12.781 -6.448 1.00 93.50 101 LEU A O 1
ATOM 758 N N . ASP A 1 102 ? -3.443 -12.111 -7.942 1.00 91.38 102 ASP A N 1
ATOM 759 C CA . ASP A 1 102 ? -3.442 -13.375 -8.681 1.00 91.38 102 ASP A CA 1
ATOM 760 C C . ASP A 1 102 ? -2.497 -13.328 -9.890 1.00 91.38 102 ASP A C 1
ATOM 762 O O . ASP A 1 102 ? -1.847 -12.316 -10.172 1.00 91.38 102 ASP A O 1
ATOM 766 N N . VAL A 1 103 ? -2.392 -14.467 -10.576 1.00 92.44 103 VAL A N 1
ATOM 767 C CA . VAL A 1 103 ? -1.524 -14.638 -11.744 1.00 92.44 103 VAL A CA 1
ATOM 768 C C . VAL A 1 103 ? -1.921 -13.679 -12.870 1.00 92.44 103 VAL A C 1
ATOM 770 O O . VAL A 1 103 ? -1.046 -13.032 -13.440 1.00 92.44 103 VAL A O 1
ATOM 773 N N . ASP A 1 104 ? -3.216 -13.519 -13.141 1.00 95.44 104 ASP A N 1
ATOM 774 C CA . ASP A 1 104 ? -3.704 -12.665 -14.228 1.00 95.44 104 ASP A CA 1
ATOM 775 C C . ASP A 1 104 ? -3.434 -11.179 -13.943 1.00 95.44 104 ASP A C 1
ATOM 777 O O . ASP A 1 104 ? -3.018 -10.431 -14.830 1.00 95.44 104 ASP A O 1
ATOM 781 N N . GLU A 1 105 ? -3.611 -10.738 -12.694 1.00 95.44 105 GLU A N 1
ATOM 782 C CA . GLU A 1 105 ? -3.276 -9.386 -12.245 1.00 95.44 105 GLU A CA 1
ATOM 783 C C . GLU A 1 105 ? -1.766 -9.132 -12.340 1.00 95.44 105 GLU A C 1
ATOM 785 O O . GLU A 1 105 ? -1.355 -8.056 -12.782 1.00 95.44 105 GLU A O 1
ATOM 790 N N . CYS A 1 106 ? -0.935 -10.119 -11.992 1.00 94.44 106 CYS A N 1
ATOM 791 C CA . CYS A 1 106 ? 0.518 -10.028 -12.141 1.00 94.44 106 CYS A CA 1
ATOM 792 C C . CYS A 1 106 ? 0.934 -9.878 -13.610 1.00 94.44 106 CYS A C 1
ATOM 794 O O . CYS A 1 106 ? 1.674 -8.950 -13.945 1.00 94.44 106 CYS A O 1
ATOM 796 N N . GLU A 1 107 ? 0.432 -10.740 -14.494 1.00 94.19 107 GLU A N 1
ATOM 797 C CA . GLU A 1 107 ? 0.731 -10.694 -15.930 1.00 94.19 107 GLU A CA 1
ATOM 798 C C . GLU A 1 107 ? 0.249 -9.386 -16.568 1.00 94.19 107 GLU A C 1
ATOM 800 O O . GLU A 1 107 ? 0.985 -8.742 -17.322 1.00 94.19 107 GLU A O 1
ATOM 805 N N . ALA A 1 108 ? -0.950 -8.922 -16.207 1.00 96.00 108 ALA A N 1
ATOM 806 C CA . ALA A 1 108 ? -1.482 -7.654 -16.693 1.00 96.00 108 ALA A CA 1
ATOM 807 C C . ALA A 1 108 ? -0.626 -6.456 -16.247 1.00 96.00 108 ALA A C 1
ATOM 809 O O . ALA A 1 108 ? -0.330 -5.574 -17.059 1.00 96.00 108 ALA A O 1
ATOM 810 N N . LEU A 1 109 ? -0.178 -6.423 -14.985 1.00 96.12 109 LEU A N 1
ATOM 811 C CA . LEU A 1 109 ? 0.733 -5.385 -14.489 1.00 96.12 109 LEU A CA 1
ATOM 812 C C . LEU A 1 109 ? 2.070 -5.397 -15.239 1.00 96.12 109 LEU A C 1
ATOM 814 O O . LEU A 1 109 ? 2.557 -4.337 -15.644 1.00 96.12 109 LEU A O 1
ATOM 818 N N . ILE A 1 110 ? 2.644 -6.583 -15.461 1.00 94.00 110 ILE A N 1
ATOM 819 C CA . ILE A 1 110 ? 3.890 -6.759 -16.217 1.00 94.00 110 ILE A CA 1
ATOM 820 C C . ILE A 1 110 ? 3.724 -6.240 -17.647 1.00 94.00 110 ILE A C 1
ATOM 822 O O . ILE A 1 110 ? 4.560 -5.465 -18.121 1.00 94.00 110 ILE A O 1
ATOM 826 N N . ALA A 1 111 ? 2.649 -6.635 -18.333 1.00 95.81 111 ALA A N 1
ATOM 827 C CA . ALA A 1 111 ? 2.376 -6.236 -19.709 1.00 95.81 111 ALA A CA 1
ATOM 828 C C . ALA A 1 111 ? 2.212 -4.714 -19.846 1.00 95.81 111 ALA A C 1
ATOM 830 O O . ALA A 1 111 ? 2.821 -4.105 -20.728 1.00 95.81 111 ALA A O 1
ATOM 831 N N . LEU A 1 112 ? 1.455 -4.087 -18.937 1.00 95.94 112 LEU A N 1
ATOM 832 C CA . LEU A 1 112 ? 1.239 -2.637 -18.922 1.00 95.94 112 LEU A CA 1
ATOM 833 C C . LEU A 1 112 ? 2.524 -1.845 -18.650 1.00 95.94 112 LEU A C 1
ATOM 835 O O . LEU A 1 112 ? 2.702 -0.740 -19.170 1.00 95.94 112 LEU A O 1
ATOM 839 N N . ALA A 1 113 ? 3.421 -2.391 -17.832 1.00 94.69 113 ALA A N 1
ATOM 840 C CA . ALA A 1 113 ? 4.617 -1.684 -17.407 1.00 94.69 113 ALA A CA 1
ATOM 841 C C . ALA A 1 113 ? 5.823 -1.869 -18.321 1.00 94.69 113 ALA A C 1
ATOM 843 O O . ALA A 1 113 ? 6.627 -0.946 -18.454 1.00 94.69 113 ALA A O 1
ATOM 844 N N . ARG A 1 114 ? 5.956 -3.032 -18.970 1.00 94.19 114 ARG A N 1
ATOM 845 C CA . ARG A 1 114 ? 7.099 -3.380 -19.828 1.00 94.19 114 ARG A CA 1
ATOM 846 C C . ARG A 1 114 ? 7.515 -2.270 -20.811 1.00 94.19 114 ARG A C 1
ATOM 848 O O . ARG A 1 114 ? 8.708 -1.974 -20.840 1.00 94.19 114 ARG A O 1
ATOM 855 N N . PRO A 1 115 ? 6.611 -1.600 -21.559 1.00 96.25 115 PRO A N 1
ATOM 856 C CA . PRO A 1 115 ? 7.015 -0.537 -22.488 1.00 96.25 115 PRO A CA 1
ATOM 857 C C . PRO A 1 115 ? 7.436 0.781 -21.808 1.00 96.25 115 PRO A C 1
ATOM 859 O O . PRO A 1 115 ? 7.927 1.686 -22.478 1.00 96.25 115 PRO A O 1
ATOM 862 N N . ARG A 1 116 ? 7.228 0.925 -20.492 1.00 94.88 116 ARG A N 1
ATOM 863 C CA . ARG A 1 116 ? 7.452 2.163 -19.719 1.00 94.88 116 ARG A CA 1
ATOM 864 C C . ARG A 1 116 ? 8.640 2.087 -18.764 1.00 94.88 116 ARG A C 1
ATOM 866 O O . ARG A 1 116 ? 9.002 3.113 -18.187 1.00 94.88 116 ARG A O 1
ATOM 873 N N . LEU A 1 117 ? 9.214 0.901 -18.568 1.00 91.69 117 LEU A N 1
ATOM 874 C CA . LEU A 1 117 ? 10.335 0.678 -17.660 1.00 91.69 117 LEU A CA 1
ATOM 875 C C . LEU A 1 117 ? 11.564 1.491 -18.086 1.00 91.69 117 LEU A C 1
ATOM 877 O O . LEU A 1 117 ? 11.997 1.439 -19.236 1.00 91.69 117 LEU A O 1
ATOM 881 N N . LYS A 1 118 ? 12.149 2.218 -17.132 1.00 90.31 118 LYS A N 1
ATOM 882 C CA . LYS A 1 118 ? 13.395 2.978 -17.308 1.00 90.31 118 LYS A CA 1
ATOM 883 C C . LYS A 1 118 ? 14.396 2.614 -16.215 1.00 90.31 118 LYS A C 1
ATOM 885 O O . LYS A 1 118 ? 13.961 2.172 -15.153 1.00 90.31 118 LYS A O 1
ATOM 890 N N . PRO A 1 119 ? 15.712 2.794 -16.430 1.00 87.25 119 PRO A N 1
ATOM 891 C CA . PRO A 1 119 ? 16.695 2.658 -15.361 1.00 87.25 119 PRO A CA 1
ATOM 892 C C . PRO A 1 119 ? 16.290 3.475 -14.137 1.00 87.25 119 PRO A C 1
ATOM 894 O O . PRO A 1 119 ? 15.925 4.644 -14.262 1.00 87.25 119 PRO A O 1
ATOM 897 N N . SER A 1 120 ? 16.318 2.846 -12.965 1.00 82.56 120 SER A N 1
ATOM 898 C CA . SER A 1 120 ? 16.028 3.546 -11.721 1.00 82.56 120 SER A CA 1
ATOM 899 C C . SER A 1 120 ? 17.144 4.528 -11.399 1.00 82.56 120 SER A C 1
ATOM 901 O O . SER A 1 120 ? 18.320 4.171 -11.441 1.00 82.56 120 SER A O 1
ATOM 903 N N . THR A 1 121 ? 16.776 5.744 -11.021 1.00 72.75 121 THR A N 1
ATOM 904 C CA . THR A 1 121 ? 17.716 6.790 -10.621 1.00 72.75 121 THR A CA 1
ATOM 905 C C . THR A 1 121 ? 17.691 6.977 -9.109 1.00 72.75 121 THR A C 1
ATOM 907 O O . THR A 1 121 ? 16.697 6.682 -8.440 1.00 72.75 121 THR A O 1
ATOM 910 N N . LEU A 1 122 ? 18.813 7.431 -8.555 1.00 66.38 122 LEU A N 1
ATOM 911 C CA . LEU A 1 122 ? 18.880 7.976 -7.204 1.00 66.38 122 LEU A CA 1
ATOM 912 C C . LEU A 1 122 ? 18.997 9.492 -7.310 1.00 66.38 122 LEU A C 1
ATOM 914 O O . LEU A 1 122 ? 19.731 9.987 -8.160 1.00 66.38 122 LEU A O 1
ATOM 918 N N . VAL A 1 123 ? 18.306 10.225 -6.442 1.00 62.28 123 VAL A N 1
ATOM 919 C CA . VAL A 1 123 ? 18.512 11.671 -6.338 1.00 62.28 123 VAL A CA 1
ATOM 920 C C . VAL A 1 123 ? 19.803 11.902 -5.564 1.00 62.28 123 VAL A C 1
ATOM 922 O O . VAL A 1 123 ? 19.922 11.483 -4.412 1.00 62.28 123 VAL A O 1
ATOM 925 N N . ASP A 1 124 ? 20.772 12.552 -6.196 1.00 60.25 124 ASP A N 1
ATOM 926 C CA . ASP A 1 124 ? 21.987 13.005 -5.533 1.00 60.25 124 ASP A CA 1
ATOM 927 C C . ASP A 1 124 ? 21.622 14.083 -4.494 1.00 60.25 124 ASP A C 1
ATOM 929 O O . ASP A 1 124 ? 21.072 15.123 -4.862 1.00 60.25 124 ASP A O 1
ATOM 933 N N . PRO A 1 125 ? 21.909 13.866 -3.199 1.00 57.06 125 PRO A N 1
ATOM 934 C CA . PRO A 1 125 ? 21.537 14.801 -2.142 1.00 57.06 125 PRO A CA 1
ATOM 935 C C . PRO A 1 125 ? 22.270 16.148 -2.230 1.00 57.06 125 PRO A C 1
ATOM 937 O O . PRO A 1 125 ? 21.769 17.136 -1.698 1.00 57.06 125 PRO A O 1
ATOM 940 N N . MET A 1 126 ? 23.426 16.209 -2.896 1.00 56.44 126 MET A N 1
ATOM 941 C CA . MET A 1 126 ? 24.202 17.438 -3.081 1.00 56.44 126 MET A CA 1
ATOM 942 C C . MET A 1 126 ? 23.708 18.262 -4.268 1.00 56.44 126 MET A C 1
ATOM 944 O O . MET A 1 126 ? 23.722 19.491 -4.216 1.00 56.44 126 MET A O 1
ATOM 948 N N . THR A 1 127 ? 23.300 17.600 -5.353 1.00 61.66 127 THR A N 1
ATOM 949 C CA . THR A 1 127 ? 22.968 18.277 -6.620 1.00 61.66 127 THR A CA 1
ATOM 950 C C . THR A 1 127 ? 21.477 18.279 -6.951 1.00 61.66 127 THR A C 1
ATOM 952 O O . THR A 1 127 ? 21.052 19.014 -7.844 1.00 61.66 127 THR A O 1
ATOM 955 N N . GLY A 1 128 ? 20.672 17.465 -6.262 1.00 58.53 128 GLY A N 1
ATOM 956 C CA . GLY A 1 128 ? 19.243 17.272 -6.521 1.00 58.53 128 GLY A CA 1
ATOM 957 C C . GLY A 1 128 ? 18.936 16.595 -7.861 1.00 58.53 128 GLY A C 1
ATOM 958 O O . GLY A 1 128 ? 17.781 16.583 -8.287 1.00 58.53 128 GLY A O 1
ATOM 959 N N . ARG A 1 129 ? 19.952 16.071 -8.560 1.00 60.94 129 ARG A N 1
ATOM 960 C CA . ARG A 1 129 ? 19.813 15.453 -9.885 1.00 60.94 129 ARG A CA 1
ATOM 961 C C . ARG A 1 129 ? 19.664 13.944 -9.784 1.00 60.94 129 ARG A C 1
ATOM 963 O O . ARG A 1 129 ? 20.210 13.312 -8.887 1.00 60.94 129 ARG A O 1
ATOM 970 N N . ASP A 1 130 ? 18.973 13.377 -10.763 1.00 57.38 130 ASP A N 1
ATOM 971 C CA . ASP A 1 130 ? 18.910 11.938 -10.976 1.00 57.38 130 ASP A CA 1
ATOM 972 C C . ASP A 1 130 ? 20.274 11.403 -11.431 1.00 57.38 130 ASP A C 1
ATOM 974 O O . ASP A 1 130 ? 20.773 11.759 -12.500 1.00 57.38 130 ASP A O 1
ATOM 978 N N . VAL A 1 131 ? 20.870 10.525 -10.630 1.00 59.25 131 VAL A N 1
ATOM 979 C CA . VAL A 1 131 ? 22.132 9.849 -10.928 1.00 59.25 131 VAL A CA 1
ATOM 980 C C . VAL A 1 131 ? 21.878 8.350 -11.034 1.00 59.25 131 VAL A C 1
ATOM 982 O O . VAL A 1 131 ? 21.322 7.718 -10.131 1.00 59.25 131 VAL A O 1
ATOM 985 N N . ALA A 1 132 ? 22.297 7.766 -12.157 1.00 59.09 132 ALA A N 1
ATOM 986 C CA . ALA A 1 132 ? 22.411 6.322 -12.294 1.00 59.09 132 ALA A CA 1
ATOM 987 C C . ALA A 1 132 ? 23.597 5.865 -11.437 1.00 59.09 132 ALA A C 1
ATOM 989 O O . ALA A 1 132 ? 24.737 6.247 -11.686 1.00 59.09 132 ALA A O 1
ATOM 990 N N . ASN A 1 133 ? 23.329 5.084 -10.398 1.00 57.62 133 ASN A N 1
ATOM 991 C CA . ASN A 1 133 ? 24.351 4.595 -9.482 1.00 57.62 133 ASN A CA 1
ATOM 992 C C . ASN A 1 133 ? 24.243 3.068 -9.389 1.00 57.62 133 ASN A C 1
ATOM 994 O O . ASN A 1 133 ? 23.138 2.527 -9.329 1.00 57.62 133 ASN A O 1
ATOM 998 N N . GLY A 1 134 ? 25.381 2.372 -9.329 1.00 55.00 134 GLY A N 1
ATOM 999 C CA . GLY A 1 134 ? 25.465 0.909 -9.230 1.00 55.00 134 GLY A CA 1
ATOM 1000 C C . GLY A 1 134 ? 24.792 0.305 -7.989 1.00 55.00 134 GLY A C 1
ATOM 1001 O O . GLY A 1 134 ? 24.641 -0.908 -7.908 1.00 55.00 134 GLY A O 1
ATOM 1002 N N . LEU A 1 135 ? 24.340 1.135 -7.042 1.00 56.09 135 LEU A N 1
ATOM 1003 C CA . LEU A 1 135 ? 23.568 0.727 -5.862 1.00 56.09 135 LEU A CA 1
ATOM 1004 C C . LEU A 1 135 ? 22.106 0.344 -6.163 1.00 56.09 135 LEU A C 1
ATOM 1006 O O . LEU A 1 135 ? 21.452 -0.264 -5.310 1.00 56.09 135 LEU A O 1
ATOM 1010 N N . ARG A 1 136 ? 21.573 0.698 -7.345 1.00 61.75 136 ARG A N 1
ATOM 1011 C CA . ARG A 1 136 ? 20.200 0.368 -7.757 1.00 61.75 136 ARG A CA 1
ATOM 1012 C C . ARG A 1 136 ? 20.190 -0.139 -9.200 1.00 61.75 136 ARG A C 1
ATOM 1014 O O . ARG A 1 136 ? 20.072 0.630 -10.144 1.00 61.75 136 ARG A O 1
ATOM 1021 N N . GLY A 1 137 ? 20.305 -1.456 -9.362 1.00 75.06 137 GLY A N 1
ATOM 1022 C CA . GLY A 1 137 ? 20.355 -2.115 -10.676 1.00 75.06 137 GLY A CA 1
ATOM 1023 C C . GLY A 1 137 ? 18.988 -2.389 -11.318 1.00 75.06 137 GLY A C 1
ATOM 1024 O O . GLY A 1 137 ? 18.912 -3.158 -12.273 1.00 75.06 137 GLY A O 1
ATOM 1025 N N . SER A 1 138 ? 17.898 -1.838 -10.775 1.00 86.19 138 SER A N 1
ATOM 1026 C CA . SER A 1 138 ? 16.536 -2.117 -11.240 1.00 86.19 138 SER A CA 1
ATOM 1027 C C . SER A 1 138 ? 16.058 -1.162 -12.327 1.00 86.19 138 SER A C 1
ATOM 1029 O O . SER A 1 138 ? 16.427 0.013 -12.376 1.00 86.19 138 SER A O 1
ATOM 1031 N N . LEU A 1 139 ? 15.139 -1.647 -13.156 1.00 89.12 139 LEU A N 1
ATOM 1032 C CA . LEU A 1 139 ? 14.268 -0.807 -13.971 1.00 89.12 139 LEU A CA 1
ATOM 1033 C C . LEU A 1 139 ? 12.996 -0.490 -13.179 1.00 89.12 139 LEU A C 1
ATOM 1035 O O . LEU A 1 139 ? 12.533 -1.328 -12.408 1.00 89.12 139 LEU A O 1
ATOM 1039 N N . GLY A 1 140 ? 12.413 0.688 -13.373 1.00 91.25 140 GLY A N 1
ATOM 1040 C CA . GLY A 1 140 ? 11.208 1.091 -12.661 1.00 91.25 140 GLY A CA 1
ATOM 1041 C C . GLY A 1 140 ? 10.273 1.981 -13.465 1.00 91.25 140 GLY A C 1
ATOM 1042 O O . GLY A 1 140 ? 10.668 2.615 -14.445 1.00 91.25 140 GLY A O 1
ATOM 1043 N N . MET A 1 141 ? 9.016 2.016 -13.030 1.00 92.56 141 MET A N 1
ATOM 1044 C CA . MET A 1 141 ? 7.994 2.958 -13.485 1.00 92.56 141 MET A CA 1
ATOM 1045 C C . MET A 1 141 ? 6.903 3.134 -12.417 1.00 92.56 141 MET A C 1
ATOM 1047 O O . MET A 1 141 ? 6.757 2.292 -11.533 1.00 92.56 141 MET A O 1
ATOM 1051 N N . PHE A 1 142 ? 6.125 4.214 -12.517 1.00 92.19 142 PHE A N 1
ATOM 1052 C CA . PHE A 1 142 ? 4.959 4.478 -11.663 1.00 92.19 142 PHE A CA 1
ATOM 1053 C C . PHE A 1 142 ? 3.663 4.516 -12.476 1.00 92.19 142 PHE A C 1
ATOM 1055 O O . PHE A 1 142 ? 3.614 5.150 -13.540 1.00 92.19 142 PHE A O 1
ATOM 1062 N N . PHE A 1 143 ? 2.635 3.824 -11.990 1.00 95.00 143 PHE A N 1
ATOM 1063 C CA . PHE A 1 143 ? 1.258 4.062 -12.401 1.00 95.00 143 PHE A CA 1
ATOM 1064 C C . PHE A 1 143 ? 0.716 5.235 -11.594 1.00 95.00 143 PHE A C 1
ATOM 1066 O O . PHE A 1 143 ? 0.992 5.357 -10.399 1.00 95.00 143 PHE A O 1
ATOM 1073 N N . ARG A 1 144 ? -0.066 6.102 -12.234 1.00 92.81 144 ARG A N 1
ATOM 1074 C CA . ARG A 1 144 ? -0.841 7.105 -11.500 1.00 92.81 144 ARG A CA 1
ATOM 1075 C C . ARG A 1 144 ? -1.936 6.406 -10.679 1.00 92.81 144 ARG A C 1
ATOM 1077 O O . ARG A 1 144 ? -2.412 5.349 -11.101 1.00 92.81 144 ARG A O 1
ATOM 1084 N N . PRO A 1 145 ? -2.369 6.988 -9.549 1.00 89.94 145 PRO A N 1
ATOM 1085 C CA . PRO A 1 145 ? -3.543 6.493 -8.841 1.00 89.94 145 PRO A CA 1
ATOM 1086 C C . PRO A 1 145 ? -4.733 6.356 -9.793 1.00 89.94 145 PRO A C 1
ATOM 1088 O O . PRO A 1 145 ? -4.996 7.263 -10.588 1.00 89.94 145 PRO A O 1
ATOM 1091 N N . ALA A 1 146 ? -5.411 5.213 -9.733 1.00 93.25 146 ALA A N 1
ATOM 1092 C CA . ALA A 1 146 ? -6.548 4.864 -10.579 1.00 93.25 146 ALA A CA 1
ATOM 1093 C C . ALA A 1 146 ? -6.316 5.035 -12.099 1.00 93.25 146 ALA A C 1
ATOM 1095 O O . ALA A 1 146 ? -7.265 5.274 -12.843 1.00 93.25 146 ALA A O 1
ATOM 1096 N N . GLU A 1 147 ? -5.071 4.903 -12.585 1.00 95.31 147 GLU A N 1
ATOM 1097 C CA . GLU A 1 147 ? -4.734 5.132 -14.003 1.00 95.31 147 GLU A CA 1
ATOM 1098 C C . GLU A 1 147 ? -5.519 4.226 -14.966 1.00 95.31 147 GLU A C 1
ATOM 1100 O O . GLU A 1 147 ? -5.878 4.639 -16.066 1.00 95.31 147 GLU A O 1
ATOM 1105 N N . THR A 1 148 ? -5.794 2.989 -14.551 1.00 97.00 148 THR A N 1
ATOM 1106 C CA . THR A 1 148 ? -6.618 2.025 -15.289 1.00 97.00 148 THR A CA 1
ATOM 1107 C C . THR A 1 148 ? -7.606 1.354 -14.331 1.00 97.00 148 THR A C 1
ATOM 1109 O O . THR A 1 148 ? -7.390 1.397 -13.117 1.00 97.00 148 THR A O 1
ATOM 1112 N N . PRO A 1 149 ? -8.658 0.672 -14.826 1.00 97.50 149 PRO A N 1
ATOM 1113 C CA . PRO A 1 149 ? -9.576 -0.071 -13.959 1.00 97.50 149 PRO A CA 1
ATOM 1114 C C . PRO A 1 149 ? -8.880 -1.120 -13.077 1.00 97.50 149 PRO A C 1
ATOM 1116 O O . PRO A 1 149 ? -9.268 -1.306 -11.926 1.00 97.50 149 PRO A O 1
ATOM 1119 N N . LEU A 1 150 ? -7.827 -1.769 -13.594 1.00 96.38 150 LEU A N 1
ATOM 1120 C CA . LEU A 1 150 ? -6.994 -2.687 -12.816 1.00 96.38 150 LEU A CA 1
ATOM 1121 C C . LEU A 1 150 ? -6.288 -1.945 -11.675 1.00 96.38 150 LEU A C 1
ATOM 1123 O O . LEU A 1 150 ? -6.401 -2.358 -10.525 1.00 96.38 150 LEU A O 1
ATOM 1127 N N . ILE A 1 151 ? -5.612 -0.832 -11.977 1.00 96.44 151 ILE A N 1
ATOM 1128 C CA . ILE A 1 151 ? -4.889 -0.045 -10.967 1.00 96.44 151 ILE A CA 1
ATOM 1129 C C . ILE A 1 151 ? -5.851 0.514 -9.915 1.00 96.44 151 ILE A C 1
ATOM 1131 O O . ILE A 1 151 ? -5.576 0.388 -8.732 1.00 96.44 151 ILE A O 1
ATOM 1135 N N . ALA A 1 152 ? -7.020 1.024 -10.313 1.00 95.50 152 ALA A N 1
ATOM 1136 C CA . ALA A 1 152 ? -8.029 1.529 -9.381 1.00 95.50 152 ALA A CA 1
ATOM 1137 C C . ALA A 1 152 ? -8.532 0.448 -8.407 1.00 95.50 152 ALA A C 1
ATOM 1139 O O . ALA A 1 152 ? -8.737 0.714 -7.221 1.00 95.50 152 ALA A O 1
ATOM 1140 N N . ARG A 1 153 ? -8.720 -0.785 -8.898 1.00 96.50 153 ARG A N 1
ATOM 1141 C CA . ARG A 1 153 ? -9.104 -1.925 -8.058 1.00 96.50 153 ARG A CA 1
ATOM 1142 C C . ARG A 1 153 ? -7.995 -2.290 -7.071 1.00 96.50 153 ARG A C 1
ATOM 1144 O O . ARG A 1 153 ? -8.284 -2.498 -5.895 1.00 96.50 153 ARG A O 1
ATOM 1151 N N . LEU A 1 154 ? -6.744 -2.324 -7.534 1.00 95.25 154 LEU A N 1
ATOM 1152 C CA . LEU A 1 154 ? -5.590 -2.593 -6.679 1.00 95.25 154 LEU A CA 1
ATOM 1153 C C . LEU A 1 154 ? -5.392 -1.494 -5.633 1.00 95.25 154 LEU A C 1
ATOM 1155 O O . LEU A 1 154 ? -5.257 -1.814 -4.461 1.00 95.25 154 LEU A O 1
ATOM 1159 N N . ASP A 1 155 ? -5.466 -0.218 -6.010 1.00 91.44 155 ASP A N 1
ATOM 1160 C CA . ASP A 1 155 ? -5.350 0.910 -5.081 1.00 91.44 155 ASP A CA 1
ATOM 1161 C C . ASP A 1 155 ? -6.361 0.795 -3.929 1.00 91.44 155 ASP A C 1
ATOM 1163 O O . ASP A 1 155 ? -6.001 0.990 -2.768 1.00 91.44 155 ASP A O 1
ATOM 1167 N N . ARG A 1 156 ? -7.613 0.408 -4.225 1.00 92.69 156 ARG A N 1
ATOM 1168 C CA . ARG A 1 156 ? -8.636 0.163 -3.196 1.00 92.69 156 ARG A CA 1
ATOM 1169 C C . ARG A 1 156 ? -8.292 -1.030 -2.301 1.00 92.69 156 ARG A C 1
ATOM 1171 O O . ARG A 1 156 ? -8.347 -0.897 -1.081 1.00 92.69 156 ARG A O 1
ATOM 1178 N N . ARG A 1 157 ? -7.885 -2.162 -2.881 1.00 93.94 157 ARG A N 1
ATOM 1179 C CA . ARG A 1 157 ? -7.481 -3.355 -2.118 1.00 93.94 157 ARG A CA 1
ATOM 1180 C C . ARG A 1 157 ? -6.317 -3.044 -1.172 1.00 93.94 157 ARG A C 1
ATOM 1182 O O . ARG A 1 157 ? -6.335 -3.429 -0.007 1.00 93.94 157 ARG A O 1
ATOM 1189 N N . LEU A 1 158 ? -5.311 -2.322 -1.662 1.00 91.19 158 LEU A N 1
ATOM 1190 C CA . LEU A 1 158 ? -4.129 -1.940 -0.890 1.00 91.19 158 LEU A CA 1
ATOM 1191 C C . LEU A 1 158 ? -4.461 -0.926 0.207 1.00 91.19 158 LEU A C 1
ATOM 1193 O O . LEU A 1 158 ? -3.958 -1.049 1.320 1.00 91.19 158 LEU A O 1
ATOM 1197 N N . ALA A 1 159 ? -5.340 0.035 -0.073 1.00 83.81 159 ALA A N 1
ATOM 1198 C CA . ALA A 1 159 ? -5.869 0.959 0.925 1.00 83.81 159 ALA A CA 1
ATOM 1199 C C . ALA A 1 159 ? -6.552 0.217 2.089 1.00 83.81 159 ALA A C 1
ATOM 1201 O O . ALA A 1 159 ? -6.264 0.485 3.257 1.00 83.81 159 ALA A O 1
ATOM 1202 N N . GLU A 1 160 ? -7.387 -0.779 1.781 1.00 86.50 160 GLU A N 1
ATOM 1203 C CA . GLU A 1 160 ? -8.063 -1.601 2.788 1.00 86.50 160 GLU A CA 1
ATOM 1204 C C . GLU A 1 160 ? -7.092 -2.456 3.608 1.00 86.50 160 GLU A C 1
ATOM 1206 O O . GLU A 1 160 ? -7.219 -2.502 4.834 1.00 86.50 160 GLU A O 1
ATOM 1211 N N . LEU A 1 161 ? -6.092 -3.068 2.961 1.00 87.88 161 LEU A N 1
ATOM 1212 C CA . LEU A 1 161 ? -5.040 -3.834 3.640 1.00 87.88 161 LEU A CA 1
ATOM 1213 C C . LEU A 1 161 ? -4.226 -2.971 4.606 1.00 87.88 161 LEU A C 1
ATOM 1215 O O . LEU A 1 161 ? -3.898 -3.410 5.707 1.00 87.88 161 LEU A O 1
ATOM 1219 N N . MET A 1 162 ? -3.921 -1.740 4.203 1.00 81.94 162 MET A N 1
ATOM 1220 C CA . MET A 1 162 ? -3.089 -0.820 4.979 1.00 81.94 162 MET A CA 1
ATOM 1221 C C . MET A 1 162 ? -3.892 -0.012 6.005 1.00 81.94 162 MET A C 1
ATOM 1223 O O . MET A 1 162 ? -3.307 0.669 6.845 1.00 81.94 162 MET A O 1
ATOM 1227 N N . GLY A 1 163 ? -5.226 -0.070 5.949 1.00 76.56 163 GLY A N 1
ATOM 1228 C CA . GLY A 1 163 ? -6.104 0.717 6.814 1.00 76.56 163 GLY A CA 1
ATOM 1229 C C . GLY A 1 163 ? -5.991 2.228 6.581 1.00 76.56 163 GLY A C 1
ATOM 1230 O O . GLY A 1 163 ? -6.178 3.005 7.526 1.00 76.56 163 GLY A O 1
ATOM 1231 N N . LEU A 1 164 ? -5.670 2.633 5.348 1.00 77.44 164 LEU A N 1
ATOM 1232 C CA . LEU A 1 164 ? -5.462 4.021 4.927 1.00 77.44 164 LEU A CA 1
ATOM 1233 C C . LEU A 1 164 ? -6.390 4.379 3.759 1.00 77.44 164 LEU A C 1
ATOM 1235 O O . LEU A 1 164 ? -6.675 3.512 2.938 1.00 77.44 164 LEU A O 1
ATOM 1239 N N . PRO A 1 165 ? -6.831 5.641 3.615 1.00 75.25 165 PRO A N 1
ATOM 1240 C CA . PRO A 1 165 ? -7.612 6.051 2.452 1.00 75.25 165 PRO A CA 1
ATOM 1241 C C . PRO A 1 165 ? -6.801 5.950 1.154 1.00 75.25 165 PRO A C 1
ATOM 1243 O O . PRO A 1 165 ? -5.614 6.277 1.130 1.00 75.25 165 PRO A O 1
ATOM 1246 N N . VAL A 1 166 ? -7.463 5.618 0.040 1.00 76.38 166 VAL A N 1
ATOM 1247 C CA . VAL A 1 166 ? -6.837 5.547 -1.301 1.00 76.38 166 VAL A CA 1
ATOM 1248 C C . VAL A 1 166 ? -6.087 6.836 -1.664 1.00 76.38 166 VAL A C 1
ATOM 1250 O O . VAL A 1 166 ? -5.027 6.792 -2.281 1.00 76.38 166 VAL A O 1
ATOM 1253 N N . SER A 1 167 ? -6.589 7.993 -1.221 1.00 77.81 167 SER A N 1
ATOM 1254 C CA . SER A 1 167 ? -5.974 9.307 -1.457 1.00 77.81 167 SER A CA 1
ATOM 1255 C C . SER A 1 167 ? -4.578 9.485 -0.846 1.00 77.81 167 SER A C 1
ATOM 1257 O O . SER A 1 167 ? -3.893 10.447 -1.187 1.00 77.81 167 SER A O 1
ATOM 1259 N N . HIS A 1 168 ? -4.151 8.589 0.048 1.00 77.81 168 HIS A N 1
ATOM 1260 C CA . HIS A 1 168 ? -2.820 8.617 0.660 1.00 77.81 168 HIS A CA 1
ATOM 1261 C C . HIS A 1 168 ? -1.775 7.842 -0.159 1.00 77.81 168 HIS A C 1
ATOM 1263 O O . HIS A 1 168 ? -0.590 7.893 0.172 1.00 77.81 168 HIS A O 1
ATOM 1269 N N . GLY A 1 169 ? -2.183 7.123 -1.209 1.00 79.94 169 GLY A N 1
ATOM 1270 C CA . GLY A 1 169 ? -1.271 6.394 -2.086 1.00 79.94 169 GLY A CA 1
ATOM 1271 C C . GLY A 1 169 ? -0.500 7.316 -3.035 1.00 79.94 169 GLY A C 1
ATOM 1272 O O . GLY A 1 169 ? -1.069 8.225 -3.637 1.00 79.94 169 GLY A O 1
ATOM 1273 N N . GLU A 1 170 ? 0.797 7.056 -3.217 1.00 83.06 170 GLU A N 1
ATOM 1274 C CA . GLU A 1 170 ? 1.643 7.790 -4.183 1.00 83.06 170 GLU A CA 1
ATOM 1275 C C . GLU A 1 170 ? 1.452 7.334 -5.644 1.00 83.06 170 GLU A C 1
ATOM 1277 O O . GLU A 1 170 ? 1.984 7.948 -6.570 1.00 83.06 170 GLU A O 1
ATOM 1282 N N . GLY A 1 171 ? 0.673 6.270 -5.853 1.00 86.00 171 GLY A N 1
ATOM 1283 C CA . GLY A 1 171 ? 0.596 5.523 -7.105 1.00 86.00 171 GLY A CA 1
ATOM 1284 C C . GLY A 1 171 ? 1.479 4.275 -7.071 1.00 86.00 171 GLY A C 1
ATOM 1285 O O . GLY A 1 171 ? 2.484 4.210 -6.360 1.00 86.00 171 GLY A O 1
ATOM 1286 N N . LEU A 1 172 ? 1.079 3.252 -7.825 1.00 92.69 172 LEU A N 1
ATOM 1287 C CA . LEU A 1 172 ? 1.716 1.940 -7.780 1.00 92.69 172 LEU A CA 1
ATOM 1288 C C . LEU A 1 172 ? 3.079 1.962 -8.482 1.00 92.69 172 LEU A C 1
ATOM 1290 O O . LEU A 1 172 ? 3.160 2.187 -9.695 1.00 92.69 172 LEU A O 1
ATOM 1294 N N . GLN A 1 173 ? 4.152 1.695 -7.735 1.00 93.25 173 GLN A N 1
ATOM 1295 C CA . GLN A 1 173 ? 5.492 1.566 -8.305 1.00 93.25 173 GLN A CA 1
ATOM 1296 C C . GLN A 1 173 ? 5.748 0.120 -8.732 1.00 93.25 173 GLN A C 1
ATOM 1298 O O . GLN A 1 173 ? 5.641 -0.795 -7.915 1.00 93.25 173 GLN A O 1
ATOM 1303 N N . LEU A 1 174 ? 6.160 -0.076 -9.985 1.00 93.62 174 LEU A N 1
ATOM 1304 C CA . LEU A 1 174 ? 6.648 -1.361 -10.474 1.00 93.62 174 LEU A CA 1
ATOM 1305 C C . LEU A 1 174 ? 8.168 -1.323 -10.640 1.00 93.62 174 LEU A C 1
ATOM 1307 O O . LEU A 1 174 ? 8.706 -0.375 -11.217 1.00 93.62 174 LEU A O 1
ATOM 1311 N N . LEU A 1 175 ? 8.851 -2.360 -10.155 1.00 91.75 175 LEU A N 1
ATOM 1312 C CA . LEU A 1 175 ? 10.298 -2.538 -10.268 1.00 91.75 175 LEU A CA 1
ATOM 1313 C C . LEU A 1 175 ? 10.622 -3.888 -10.913 1.00 91.75 175 LEU A C 1
ATOM 1315 O O . LEU A 1 175 ? 10.041 -4.905 -10.548 1.00 91.75 175 LEU A O 1
ATOM 1319 N N . HIS A 1 176 ? 11.586 -3.907 -11.827 1.00 89.31 176 HIS A N 1
ATOM 1320 C CA . HIS A 1 176 ? 12.140 -5.116 -12.432 1.00 89.31 176 HIS A CA 1
ATOM 1321 C C . HIS A 1 176 ? 13.632 -5.209 -12.111 1.00 89.31 176 HIS A C 1
ATOM 1323 O O . HIS A 1 176 ? 14.386 -4.276 -12.396 1.00 89.31 176 HIS A O 1
ATOM 1329 N N . TYR A 1 177 ? 14.054 -6.337 -11.539 1.00 88.81 177 TYR A N 1
ATOM 1330 C CA . TYR A 1 177 ? 15.455 -6.625 -11.232 1.00 88.81 177 TYR A CA 1
ATOM 1331 C C . TYR A 1 177 ? 16.004 -7.658 -12.227 1.00 88.81 177 TYR A C 1
ATOM 1333 O O . TYR A 1 177 ? 15.639 -8.832 -12.139 1.00 88.81 177 TYR A O 1
ATOM 1341 N N . PRO A 1 178 ? 16.880 -7.253 -13.166 1.00 84.19 178 PRO A N 1
ATOM 1342 C CA . PRO A 1 178 ? 17.642 -8.195 -13.977 1.00 84.19 178 PRO A CA 1
ATOM 1343 C C . PRO A 1 178 ? 18.482 -9.148 -13.118 1.00 84.19 178 PRO A C 1
ATOM 1345 O O . PRO A 1 178 ? 18.763 -8.877 -11.950 1.00 84.19 178 PRO A O 1
ATOM 1348 N N . VAL A 1 179 ? 18.938 -10.251 -13.710 1.00 84.38 179 VAL A N 1
ATOM 1349 C CA . VAL A 1 179 ? 19.852 -11.183 -13.032 1.00 84.38 179 VAL A CA 1
ATOM 1350 C C . VAL A 1 179 ? 21.091 -10.429 -12.537 1.00 84.38 179 VAL A C 1
ATOM 1352 O O . VAL A 1 179 ? 21.725 -9.700 -13.295 1.00 84.38 179 VAL A O 1
ATOM 1355 N N . GLY A 1 180 ? 21.414 -10.591 -11.252 1.00 80.94 180 GLY A N 1
ATOM 1356 C CA . GLY A 1 180 ? 22.528 -9.901 -10.593 1.00 80.94 180 GLY A CA 1
ATOM 1357 C C . GLY A 1 180 ? 22.213 -8.482 -10.101 1.00 80.94 180 GLY A C 1
ATOM 1358 O O . GLY A 1 180 ? 23.040 -7.889 -9.414 1.00 80.94 180 GLY A O 1
ATOM 1359 N N . ALA A 1 181 ? 21.029 -7.938 -10.397 1.00 82.69 181 ALA A N 1
ATOM 1360 C CA . ALA A 1 181 ? 20.598 -6.656 -9.857 1.00 82.69 181 ALA A CA 1
ATOM 1361 C C . ALA A 1 181 ? 20.073 -6.789 -8.422 1.00 82.69 181 ALA A C 1
ATOM 1363 O O . ALA A 1 181 ? 19.479 -7.794 -8.033 1.00 82.69 181 ALA A O 1
ATOM 1364 N N . GLY A 1 182 ? 20.230 -5.716 -7.650 1.00 80.62 182 GLY A N 1
ATOM 1365 C CA . GLY A 1 182 ? 19.709 -5.613 -6.294 1.00 80.62 182 GLY A CA 1
ATOM 1366 C C . GLY A 1 182 ? 19.393 -4.173 -5.910 1.00 80.62 182 GLY A C 1
ATOM 1367 O O . GLY A 1 182 ? 19.577 -3.236 -6.693 1.00 80.62 182 GLY A O 1
ATOM 1368 N N . SER A 1 183 ? 18.900 -4.016 -4.686 1.00 80.19 183 SER A N 1
ATOM 1369 C CA . SER A 1 183 ? 18.713 -2.724 -4.032 1.00 80.19 183 SER A CA 1
ATOM 1370 C C . SER A 1 183 ? 19.393 -2.775 -2.674 1.00 80.19 183 SER A C 1
ATOM 1372 O O . SER A 1 183 ? 19.104 -3.671 -1.880 1.00 80.19 183 SER A O 1
ATOM 1374 N N . ALA A 1 184 ? 20.255 -1.799 -2.393 1.00 79.50 184 ALA A N 1
ATOM 1375 C CA . ALA A 1 184 ? 20.821 -1.629 -1.061 1.00 79.50 184 ALA A CA 1
ATOM 1376 C C . ALA A 1 184 ? 19.717 -1.328 -0.016 1.00 79.50 184 ALA A C 1
ATOM 1378 O O . ALA A 1 184 ? 18.669 -0.769 -0.382 1.00 79.50 184 ALA A O 1
ATOM 1379 N N . PRO A 1 185 ? 19.926 -1.682 1.269 1.00 81.69 185 PRO A N 1
ATOM 1380 C CA . PRO A 1 185 ? 19.033 -1.292 2.357 1.00 81.69 185 PRO A CA 1
ATOM 1381 C C . PRO A 1 185 ? 18.831 0.228 2.410 1.00 81.69 185 PRO A C 1
ATOM 1383 O O . PRO A 1 185 ? 19.790 0.989 2.303 1.00 81.69 185 PRO A O 1
ATOM 1386 N N . HIS A 1 186 ? 17.583 0.665 2.564 1.00 78.81 186 HIS A N 1
ATOM 1387 C CA . HIS A 1 186 ? 17.201 2.073 2.673 1.00 78.81 186 HIS A CA 1
ATOM 1388 C C . HIS A 1 186 ? 15.921 2.217 3.498 1.00 78.81 186 HIS A C 1
ATOM 1390 O O . HIS A 1 186 ? 15.207 1.240 3.723 1.00 78.81 186 HIS A O 1
ATOM 1396 N N . PHE A 1 187 ? 15.639 3.444 3.930 1.00 78.12 187 PHE A N 1
ATOM 1397 C CA . PHE A 1 187 ? 14.337 3.811 4.472 1.00 78.12 187 PHE A CA 1
ATOM 1398 C C . PHE A 1 187 ? 13.421 4.298 3.351 1.00 78.12 187 PHE A C 1
ATOM 1400 O O . PHE A 1 187 ? 13.865 5.014 2.454 1.00 78.12 187 PHE A O 1
ATOM 1407 N N . ASP A 1 188 ? 12.141 3.945 3.440 1.00 80.25 188 ASP A N 1
ATOM 1408 C CA . ASP A 1 188 ? 11.117 4.432 2.510 1.00 80.25 188 ASP A CA 1
ATOM 1409 C C . ASP A 1 188 ? 10.594 5.825 2.882 1.00 80.25 188 ASP A C 1
ATOM 1411 O O . ASP A 1 188 ? 10.044 6.529 2.038 1.00 80.25 188 ASP A O 1
ATOM 1415 N N . PHE A 1 189 ? 10.804 6.264 4.128 1.00 75.31 189 PHE A N 1
ATOM 1416 C CA . PHE A 1 189 ? 10.452 7.615 4.548 1.00 75.31 189 PHE A CA 1
ATOM 1417 C C . PHE A 1 189 ? 11.525 8.632 4.142 1.00 75.31 189 PHE A C 1
ATOM 1419 O O . PHE A 1 189 ? 12.728 8.367 4.165 1.00 75.31 189 PHE A O 1
ATOM 1426 N N . LEU A 1 190 ? 11.080 9.850 3.837 1.00 69.44 190 LEU A N 1
ATOM 1427 C CA . LEU A 1 190 ? 11.971 10.978 3.587 1.00 69.44 190 LEU A CA 1
ATOM 1428 C C . LEU A 1 190 ? 12.506 11.530 4.912 1.00 69.44 190 LEU A C 1
ATOM 1430 O O . LEU A 1 190 ? 11.738 11.782 5.843 1.00 69.44 190 LEU A O 1
ATOM 1434 N N . GLN A 1 191 ? 13.816 11.769 4.993 1.00 58.47 191 GLN A N 1
ATOM 1435 C CA . GLN A 1 191 ? 14.393 12.448 6.151 1.00 58.47 191 GLN A CA 1
ATOM 1436 C C . GLN A 1 191 ? 13.912 13.912 6.208 1.00 58.47 191 GLN A C 1
ATOM 1438 O O . GLN A 1 191 ? 13.898 14.584 5.173 1.00 58.47 191 GLN A O 1
ATOM 1443 N N . PRO A 1 192 ? 13.557 14.449 7.392 1.00 49.94 192 PRO A N 1
ATOM 1444 C CA . PRO A 1 192 ? 13.025 15.810 7.525 1.00 49.94 192 PRO A CA 1
ATOM 1445 C C . PRO A 1 192 ? 13.916 16.904 6.915 1.00 49.94 192 PRO A C 1
ATOM 1447 O O . PRO A 1 192 ? 13.405 17.876 6.361 1.00 49.94 192 PRO A O 1
ATOM 1450 N N . SER A 1 193 ? 15.239 16.731 6.966 1.00 47.59 193 SER A N 1
ATOM 1451 C CA . SER A 1 193 ? 16.233 17.663 6.418 1.00 47.59 193 SER A CA 1
ATOM 1452 C C . SER A 1 193 ? 16.347 17.636 4.889 1.00 47.59 193 SER A C 1
ATOM 1454 O O . SER A 1 193 ? 16.832 18.599 4.304 1.00 47.59 193 SER A O 1
ATOM 1456 N N . ALA A 1 194 ? 15.861 16.588 4.215 1.00 47.81 194 ALA A N 1
ATOM 1457 C CA . ALA A 1 194 ? 15.958 16.440 2.759 1.00 47.81 194 ALA A CA 1
ATOM 1458 C C . ALA A 1 194 ? 14.907 17.262 1.981 1.00 47.81 194 ALA A C 1
ATOM 1460 O O . ALA A 1 194 ? 14.911 17.282 0.746 1.00 47.81 194 ALA A O 1
ATOM 1461 N N . ARG A 1 195 ? 14.001 17.965 2.678 1.00 43.25 195 ARG A N 1
ATOM 1462 C CA . ARG A 1 195 ? 12.945 18.794 2.064 1.00 43.25 195 ARG A CA 1
ATOM 1463 C C . ARG A 1 195 ? 13.459 20.044 1.342 1.00 43.25 195 ARG A C 1
ATOM 1465 O O . ARG A 1 195 ? 12.682 20.656 0.618 1.00 43.25 195 ARG A O 1
ATOM 1472 N N . SER A 1 196 ? 14.726 20.428 1.514 1.00 38.94 196 SER A N 1
ATOM 1473 C CA . SER A 1 196 ? 15.313 21.583 0.818 1.00 38.94 196 SER A CA 1
ATOM 1474 C C . SER A 1 196 ? 15.776 21.280 -0.614 1.00 38.94 196 SER A C 1
ATOM 1476 O O . SER A 1 196 ? 15.983 22.218 -1.378 1.00 38.94 196 SER A O 1
ATOM 1478 N N . GLY A 1 197 ? 15.900 20.003 -1.002 1.00 35.06 197 GLY A N 1
ATOM 1479 C CA . GLY A 1 197 ? 16.378 19.599 -2.336 1.00 35.06 197 GLY A CA 1
ATOM 1480 C C . GLY A 1 197 ? 15.542 18.528 -3.041 1.00 35.06 197 GLY A C 1
ATOM 1481 O O . GLY A 1 197 ? 15.737 18.283 -4.230 1.00 35.06 197 GLY A O 1
ATOM 1482 N N . SER A 1 198 ? 14.587 17.898 -2.353 1.00 32.81 198 SER A N 1
ATOM 1483 C CA . SER A 1 198 ? 13.679 16.932 -2.974 1.00 32.81 198 SER A CA 1
ATOM 1484 C C . SER A 1 198 ? 12.477 17.655 -3.575 1.00 32.81 198 SER A C 1
ATOM 1486 O O . SER A 1 198 ? 11.655 18.241 -2.868 1.00 32.81 198 SER A O 1
ATOM 1488 N N . ARG A 1 199 ? 12.345 17.603 -4.907 1.00 33.03 199 ARG A N 1
ATOM 1489 C CA . ARG A 1 199 ? 11.050 17.878 -5.537 1.00 33.03 199 ARG A CA 1
ATOM 1490 C C . ARG A 1 199 ? 10.036 16.947 -4.865 1.00 33.03 199 ARG A C 1
ATOM 1492 O O . ARG A 1 199 ? 10.316 15.749 -4.787 1.00 33.03 199 ARG A O 1
ATOM 1499 N N . PRO A 1 200 ? 8.869 17.436 -4.405 1.00 32.66 200 PRO A N 1
ATOM 1500 C CA . PRO A 1 200 ? 7.777 16.519 -4.125 1.00 32.66 200 PRO A CA 1
ATOM 1501 C C . PRO A 1 200 ? 7.590 15.665 -5.379 1.00 32.66 200 PRO A C 1
ATOM 1503 O O . PRO A 1 200 ? 7.737 16.186 -6.491 1.00 32.66 200 PRO A O 1
ATOM 1506 N N . SER A 1 201 ? 7.289 14.379 -5.212 1.00 39.72 201 SER A N 1
ATOM 1507 C CA . SER A 1 201 ? 6.894 13.454 -6.279 1.00 39.72 201 SER A CA 1
ATOM 1508 C C . SER A 1 201 ? 5.559 13.890 -6.913 1.00 39.72 201 SER A C 1
ATOM 1510 O O . SER A 1 201 ? 4.596 13.143 -6.985 1.00 39.72 201 SER A O 1
ATOM 1512 N N . GLY A 1 202 ? 5.458 15.151 -7.326 1.00 29.44 202 GLY A N 1
ATOM 1513 C CA . GLY A 1 202 ? 4.458 15.678 -8.219 1.00 29.44 202 GLY A CA 1
ATOM 1514 C C . GLY A 1 202 ? 4.936 15.378 -9.626 1.00 29.44 202 GLY A C 1
ATOM 1515 O O . GLY A 1 202 ? 6.010 15.821 -10.043 1.00 29.44 202 GLY A O 1
ATOM 1516 N N . CYS A 1 203 ? 4.132 14.601 -10.344 1.00 25.41 203 CYS A N 1
ATOM 1517 C CA . CYS A 1 203 ? 4.235 14.429 -11.782 1.00 25.41 203 CYS A CA 1
ATOM 1518 C C . CYS A 1 203 ? 4.547 15.779 -12.449 1.00 25.41 203 CYS A C 1
ATOM 1520 O O . CYS A 1 203 ? 3.702 16.671 -12.491 1.00 25.41 203 CYS A O 1
ATOM 1522 N N . ALA A 1 204 ? 5.758 15.927 -12.983 1.00 25.41 204 ALA A N 1
ATOM 1523 C CA . ALA A 1 204 ? 6.092 17.041 -13.851 1.00 25.41 204 ALA A CA 1
ATOM 1524 C C . ALA A 1 204 ? 5.391 16.806 -15.194 1.00 25.41 204 ALA A C 1
ATOM 1526 O O . ALA A 1 204 ? 5.881 16.059 -16.038 1.00 25.41 204 ALA A O 1
ATOM 1527 N N . SER A 1 205 ? 4.218 17.405 -15.394 1.00 28.30 205 SER A N 1
ATOM 1528 C CA . SER A 1 205 ? 3.681 17.589 -16.739 1.00 28.30 205 SER A CA 1
ATOM 1529 C C . SER A 1 205 ? 4.611 18.551 -17.476 1.00 28.30 205 SER A C 1
ATOM 1531 O O . SER A 1 205 ? 4.652 19.740 -17.163 1.00 28.30 205 SER A O 1
ATOM 1533 N N . GLY A 1 206 ? 5.392 18.035 -18.421 1.00 22.80 206 GLY A N 1
ATOM 1534 C CA . GLY A 1 206 ? 6.205 18.862 -19.300 1.00 22.80 206 GLY A CA 1
ATOM 1535 C C . GLY A 1 206 ? 5.326 19.768 -20.162 1.00 22.80 206 GLY A C 1
ATOM 1536 O O . GLY A 1 206 ? 4.462 19.285 -20.890 1.00 22.80 206 GLY A O 1
ATOM 1537 N N . ARG A 1 207 ? 5.583 21.074 -20.101 1.00 23.98 207 ARG A N 1
ATOM 1538 C CA . ARG A 1 207 ? 5.427 22.000 -21.228 1.00 23.98 207 ARG A CA 1
ATOM 1539 C C . ARG A 1 207 ? 6.635 22.939 -21.201 1.00 23.98 207 ARG A C 1
ATOM 1541 O O . ARG A 1 207 ? 6.870 23.594 -20.191 1.00 23.98 207 ARG A O 1
ATOM 1548 N N . SER A 1 208 ? 7.414 22.945 -22.277 1.00 26.56 208 SER A N 1
ATOM 1549 C CA . SER A 1 208 ? 8.435 23.971 -22.552 1.00 26.56 208 SER A CA 1
ATOM 1550 C C . SER A 1 208 ? 7.784 25.152 -23.316 1.00 26.56 208 SER A C 1
ATOM 1552 O O . SER A 1 208 ? 6.586 25.081 -23.597 1.00 26.56 208 SER A O 1
ATOM 1554 N N . PRO A 1 209 ? 8.492 26.260 -23.605 1.00 34.38 209 PRO A N 1
ATOM 1555 C CA . PRO A 1 209 ? 8.342 27.521 -22.884 1.00 34.38 209 PRO A CA 1
ATOM 1556 C C . PRO A 1 209 ? 7.731 28.640 -23.749 1.00 34.38 209 PRO A C 1
ATOM 1558 O O . PRO A 1 209 ? 7.851 28.630 -24.971 1.00 34.38 209 PRO A O 1
ATOM 1561 N N . ALA A 1 210 ? 7.146 29.653 -23.109 1.00 24.23 210 ALA A N 1
ATOM 1562 C CA . ALA A 1 210 ? 6.865 30.937 -23.749 1.00 24.23 210 ALA A CA 1
ATOM 1563 C C . ALA A 1 210 ? 7.109 32.092 -22.760 1.00 24.23 210 ALA A C 1
ATOM 1565 O O . ALA A 1 210 ? 6.396 32.220 -21.771 1.00 24.23 210 ALA A O 1
ATOM 1566 N N . SER A 1 211 ? 8.175 32.847 -23.053 1.00 26.64 211 SER A N 1
ATOM 1567 C CA . SER A 1 211 ? 8.357 34.310 -22.951 1.00 26.64 211 SER A CA 1
ATOM 1568 C C . SER A 1 211 ? 7.868 35.101 -21.722 1.00 26.64 211 SER A C 1
ATOM 1570 O O . SER A 1 211 ? 6.674 35.197 -21.463 1.00 26.64 211 SER A O 1
ATOM 1572 N N . ASP A 1 212 ? 8.848 35.751 -21.080 1.00 26.83 212 ASP A N 1
ATOM 1573 C CA . ASP A 1 212 ? 8.878 37.074 -20.424 1.00 26.83 212 ASP A CA 1
ATOM 1574 C C . ASP A 1 212 ? 7.570 37.851 -20.177 1.00 26.83 212 ASP A C 1
ATOM 1576 O O . ASP A 1 212 ? 6.874 38.228 -21.116 1.00 26.83 212 ASP A O 1
ATOM 1580 N N . ALA A 1 213 ? 7.355 38.263 -18.919 1.00 26.47 213 ALA A N 1
ATOM 1581 C CA . ALA A 1 213 ? 7.337 39.676 -18.495 1.00 26.47 213 ALA A CA 1
ATOM 1582 C C . ALA A 1 213 ? 7.178 39.779 -16.961 1.00 26.47 213 ALA A C 1
ATOM 1584 O O . ALA A 1 213 ? 6.457 38.998 -16.343 1.00 26.47 213 ALA A O 1
ATOM 1585 N N . GLY A 1 214 ? 7.905 40.723 -16.356 1.00 25.53 214 GLY A N 1
ATOM 1586 C CA . GLY A 1 214 ? 8.130 40.851 -14.914 1.00 25.53 214 GLY A CA 1
ATOM 1587 C C . GLY A 1 214 ? 6.970 41.356 -14.047 1.00 25.53 214 GLY A C 1
ATOM 1588 O O . GLY A 1 214 ? 5.919 41.778 -14.520 1.00 25.53 214 GLY A O 1
ATOM 1589 N N . GLY A 1 215 ? 7.225 41.338 -12.737 1.00 24.84 215 GLY A N 1
ATOM 1590 C CA . GLY A 1 215 ? 6.365 41.898 -11.697 1.00 24.84 215 GLY A CA 1
ATOM 1591 C C . GLY A 1 215 ? 6.811 41.441 -10.309 1.00 24.84 215 GLY A C 1
ATOM 1592 O O . GLY A 1 215 ? 6.434 40.365 -9.858 1.00 24.84 215 GLY A O 1
ATOM 1593 N N . ASP A 1 216 ? 7.647 42.254 -9.668 1.00 29.42 216 ASP A N 1
ATOM 1594 C CA . ASP A 1 216 ? 8.164 42.086 -8.308 1.00 29.42 216 ASP A CA 1
ATOM 1595 C C . ASP A 1 216 ? 7.065 42.369 -7.262 1.00 29.42 216 ASP A C 1
ATOM 1597 O O . ASP A 1 216 ? 6.504 43.465 -7.245 1.00 29.42 216 ASP A O 1
ATOM 1601 N N . GLN A 1 217 ? 6.746 41.393 -6.401 1.00 25.62 217 GLN A N 1
ATOM 1602 C CA . GLN A 1 217 ? 6.030 41.601 -5.132 1.00 25.62 217 GLN A CA 1
ATOM 1603 C C . GLN A 1 217 ? 6.467 40.559 -4.080 1.00 25.62 217 GLN A C 1
ATOM 1605 O O . GLN A 1 217 ? 6.528 39.362 -4.384 1.00 25.62 217 GLN A O 1
ATOM 1610 N N . PRO A 1 218 ? 6.723 40.969 -2.820 1.00 26.06 218 PRO A N 1
ATOM 1611 C CA . PRO A 1 218 ? 7.265 40.091 -1.790 1.00 26.06 218 PRO A CA 1
ATOM 1612 C C . PRO A 1 218 ? 6.153 39.246 -1.153 1.00 26.06 218 PRO A C 1
ATOM 1614 O O . PRO A 1 218 ? 5.173 39.778 -0.631 1.00 26.06 218 PRO A O 1
ATOM 1617 N N . ARG A 1 219 ? 6.306 37.915 -1.149 1.00 26.58 219 ARG A N 1
ATOM 1618 C CA . ARG A 1 219 ? 5.436 37.016 -0.375 1.00 26.58 219 ARG 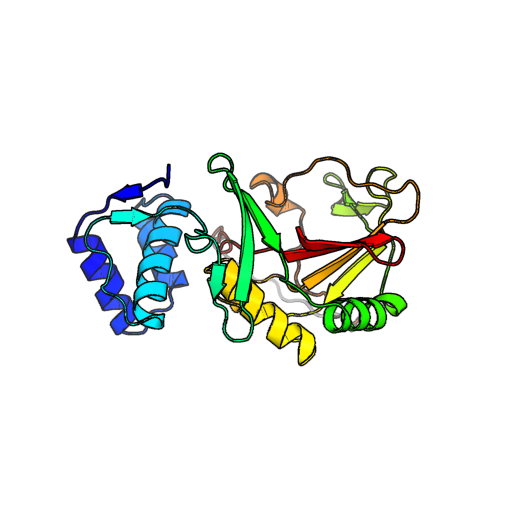A CA 1
ATOM 1619 C C . ARG A 1 219 ? 6.036 36.738 0.998 1.00 26.58 219 ARG A C 1
ATOM 1621 O O . ARG A 1 219 ? 7.090 36.124 1.135 1.00 26.58 219 ARG A O 1
ATOM 1628 N N . THR A 1 220 ? 5.317 37.211 2.003 1.00 25.19 220 THR A N 1
ATOM 1629 C CA . THR A 1 220 ? 5.486 36.954 3.428 1.00 25.19 220 THR A CA 1
ATOM 1630 C C . THR A 1 220 ? 5.099 35.512 3.791 1.00 25.19 220 THR A C 1
ATOM 1632 O O . THR A 1 220 ? 4.207 34.925 3.184 1.00 25.19 220 THR A O 1
ATOM 1635 N N . GLY A 1 221 ? 5.755 34.961 4.820 1.00 24.30 221 GLY A N 1
ATOM 1636 C CA . GLY A 1 221 ? 5.236 33.861 5.647 1.00 24.30 221 GLY A CA 1
ATOM 1637 C C . GLY A 1 221 ? 5.412 32.434 5.113 1.00 24.30 221 GLY A C 1
ATOM 1638 O O . GLY A 1 221 ? 4.462 31.818 4.641 1.00 24.30 221 GLY A O 1
ATOM 1639 N N . SER A 1 222 ? 6.610 31.864 5.275 1.00 26.30 222 SER A N 1
ATOM 1640 C CA . SER A 1 222 ? 6.870 30.431 5.073 1.00 26.30 222 SER A CA 1
ATOM 1641 C C . SER A 1 222 ? 6.266 29.605 6.219 1.00 26.30 222 SER A C 1
ATOM 1643 O O . SER A 1 222 ? 6.884 29.417 7.266 1.00 26.30 222 SER A O 1
ATOM 1645 N N . GLY A 1 223 ? 5.033 29.131 6.033 1.00 22.81 223 GLY A N 1
ATOM 1646 C CA . GLY A 1 223 ? 4.438 28.073 6.847 1.00 22.81 223 GLY A CA 1
ATOM 1647 C C . GLY A 1 223 ? 4.974 26.714 6.399 1.00 22.81 223 GLY A C 1
ATOM 1648 O O . GLY A 1 223 ? 4.678 26.248 5.299 1.00 22.81 223 GLY A O 1
ATOM 1649 N N . CYS A 1 224 ? 5.785 26.073 7.240 1.00 25.09 224 CYS A N 1
ATOM 1650 C CA . CYS A 1 224 ? 6.362 24.757 6.978 1.00 25.09 224 CYS A CA 1
ATOM 1651 C C . CYS A 1 224 ? 5.285 23.661 7.129 1.00 25.09 224 CYS A C 1
ATOM 1653 O O . CYS A 1 224 ? 5.170 23.016 8.166 1.00 25.09 224 CYS A O 1
ATOM 1655 N N . GLY A 1 225 ? 4.454 23.470 6.100 1.00 23.48 225 GLY A N 1
ATOM 1656 C CA . GLY A 1 225 ? 3.425 22.427 6.078 1.00 23.48 225 GLY A CA 1
ATOM 1657 C C . GLY A 1 225 ? 4.037 21.029 5.946 1.00 23.48 225 GLY A C 1
ATOM 1658 O O . GLY A 1 225 ? 4.657 20.699 4.929 1.00 23.48 225 GLY A O 1
ATOM 1659 N N . THR A 1 226 ? 3.876 20.175 6.957 1.00 31.41 226 THR A N 1
ATOM 1660 C CA . THR A 1 226 ? 4.261 18.757 6.878 1.00 31.41 226 THR A CA 1
ATOM 1661 C C . THR A 1 226 ? 3.166 17.973 6.148 1.00 31.41 226 THR A C 1
ATOM 1663 O O . THR A 1 226 ? 2.006 18.013 6.545 1.00 31.41 226 THR A O 1
ATOM 1666 N N . SER A 1 227 ? 3.512 17.299 5.042 1.00 30.08 227 SER A N 1
ATOM 1667 C CA . SER A 1 227 ? 2.550 16.491 4.278 1.00 30.08 227 SER A CA 1
ATOM 1668 C C . SER A 1 227 ? 2.062 15.304 5.123 1.00 30.08 227 SER A C 1
ATOM 1670 O O . SER A 1 227 ? 2.857 14.786 5.913 1.00 30.08 227 SER A O 1
ATOM 1672 N N . PRO A 1 228 ? 0.799 14.866 4.965 1.00 32.09 228 PRO A N 1
ATOM 1673 C CA . PRO A 1 228 ? 0.283 13.673 5.638 1.00 32.09 228 PRO A CA 1
ATOM 1674 C C . PRO A 1 228 ? 1.104 12.426 5.262 1.00 32.09 228 PRO A C 1
ATOM 1676 O O . PRO A 1 228 ? 1.769 12.434 4.217 1.00 32.09 228 PRO A O 1
ATOM 1679 N N . PRO A 1 229 ? 1.089 11.364 6.093 1.00 39.38 229 PRO A N 1
ATOM 1680 C CA . PRO A 1 229 ? 1.789 10.124 5.780 1.00 39.38 229 PRO A CA 1
ATOM 1681 C C . PRO A 1 229 ? 1.255 9.557 4.466 1.00 39.38 229 PRO A C 1
ATOM 1683 O O . PRO A 1 229 ? 0.069 9.265 4.335 1.00 39.38 229 PRO A O 1
ATOM 1686 N N . ARG A 1 230 ? 2.135 9.435 3.477 1.00 46.31 230 ARG A N 1
ATOM 1687 C CA . ARG A 1 230 ? 1.823 8.791 2.205 1.00 46.31 230 ARG A CA 1
ATOM 1688 C C . ARG A 1 230 ? 2.257 7.337 2.262 1.00 46.31 230 ARG A C 1
ATOM 1690 O O . ARG A 1 230 ? 3.302 7.031 2.831 1.00 46.31 230 ARG A O 1
ATOM 1697 N N . ASN A 1 231 ? 1.444 6.452 1.698 1.00 44.94 231 ASN A N 1
ATOM 1698 C CA . ASN A 1 231 ? 1.808 5.052 1.564 1.00 44.94 231 ASN A CA 1
ATOM 1699 C C . ASN A 1 231 ? 2.467 4.813 0.204 1.00 44.94 231 ASN A C 1
ATOM 1701 O O . ASN A 1 231 ? 1.891 5.130 -0.841 1.00 44.94 231 ASN A O 1
ATOM 1705 N N . THR A 1 232 ? 3.652 4.213 0.222 1.00 50.00 232 THR A N 1
ATOM 1706 C CA . THR A 1 232 ? 4.314 3.704 -0.976 1.00 50.00 232 THR A CA 1
ATOM 1707 C C . THR A 1 232 ? 4.057 2.212 -1.074 1.00 50.00 232 THR A C 1
ATOM 1709 O O . THR A 1 232 ? 4.604 1.443 -0.294 1.00 50.00 232 THR A O 1
ATOM 1712 N N . SER A 1 233 ? 3.248 1.787 -2.041 1.00 56.84 233 SER A N 1
ATOM 1713 C CA . SER A 1 233 ? 3.136 0.369 -2.392 1.00 56.84 233 SER A CA 1
ATOM 1714 C C . SER A 1 233 ? 4.075 0.061 -3.553 1.00 56.84 233 SER A C 1
ATOM 1716 O O . SER A 1 233 ? 3.955 0.661 -4.628 1.00 56.84 233 SER A O 1
ATOM 1718 N N . LYS A 1 234 ? 5.025 -0.856 -3.338 1.00 67.25 234 LYS A N 1
ATOM 1719 C CA . LYS A 1 234 ? 6.017 -1.242 -4.344 1.00 67.25 234 LYS A CA 1
ATOM 1720 C C . LYS A 1 234 ? 5.797 -2.695 -4.737 1.00 67.25 234 LYS A C 1
ATOM 1722 O O . LYS A 1 234 ? 5.938 -3.608 -3.932 1.00 67.25 234 LYS A O 1
ATOM 1727 N N . ILE A 1 235 ? 5.527 -2.941 -6.010 1.00 63.66 235 ILE A N 1
ATOM 1728 C CA . ILE A 1 235 ? 5.542 -4.297 -6.555 1.00 63.66 235 ILE A CA 1
ATOM 1729 C C . ILE A 1 235 ? 6.884 -4.509 -7.252 1.00 63.66 235 ILE A C 1
ATOM 1731 O O . ILE A 1 235 ? 7.239 -3.810 -8.202 1.00 63.66 235 ILE A O 1
ATOM 1735 N N . SER A 1 236 ? 7.650 -5.475 -6.757 1.00 61.62 236 SER A N 1
ATOM 1736 C CA . SER A 1 236 ? 8.915 -5.911 -7.343 1.00 61.62 236 SER A CA 1
ATOM 1737 C C . SER A 1 236 ? 8.714 -7.227 -8.084 1.00 61.62 236 SER A C 1
ATOM 1739 O O . SER A 1 236 ? 8.216 -8.192 -7.515 1.00 61.62 236 SER A O 1
ATOM 1741 N N . ILE A 1 237 ? 9.132 -7.286 -9.343 1.00 52.56 237 ILE A N 1
ATOM 1742 C CA . ILE A 1 237 ? 9.150 -8.513 -10.139 1.00 52.56 237 ILE A CA 1
ATOM 1743 C C . ILE A 1 237 ? 10.591 -9.022 -10.196 1.00 52.56 237 ILE A C 1
ATOM 1745 O O . ILE A 1 237 ? 11.497 -8.319 -10.660 1.00 52.56 237 ILE A O 1
ATOM 1749 N N . SER A 1 238 ? 10.780 -10.250 -9.724 1.00 45.00 238 SER A N 1
ATOM 1750 C CA . SER A 1 238 ? 12.043 -10.980 -9.695 1.00 45.00 238 SER A CA 1
ATOM 1751 C C . SER A 1 238 ? 11.898 -12.251 -10.535 1.00 45.00 238 SER A C 1
ATOM 1753 O O . SER A 1 238 ? 11.299 -13.235 -10.103 1.00 45.00 238 SER A O 1
ATOM 1755 N N . GLY A 1 239 ? 12.461 -12.244 -11.745 1.00 39.34 239 GLY A N 1
ATOM 1756 C CA . GLY A 1 239 ? 12.436 -13.398 -12.652 1.00 39.34 239 GLY A CA 1
ATOM 1757 C C . GLY A 1 239 ? 11.087 -13.640 -13.356 1.00 39.34 239 GLY A C 1
ATOM 1758 O O . GLY A 1 239 ? 10.163 -12.841 -13.219 1.00 39.34 239 GLY A O 1
ATOM 1759 N N . PRO A 1 240 ? 10.966 -14.729 -14.142 1.00 32.88 240 PRO A N 1
ATOM 1760 C CA . PRO A 1 240 ? 9.831 -14.968 -15.043 1.00 32.88 240 PRO A CA 1
ATOM 1761 C C . PRO A 1 240 ? 8.505 -15.331 -14.349 1.00 32.88 240 PRO A C 1
ATOM 1763 O O . PRO A 1 240 ? 7.497 -15.457 -15.033 1.00 32.88 240 PRO A O 1
ATOM 1766 N N . SER A 1 241 ? 8.480 -15.517 -13.023 1.00 34.50 241 SER A N 1
ATOM 1767 C CA . SER A 1 241 ? 7.255 -15.904 -12.291 1.00 34.50 241 SER A CA 1
ATOM 1768 C C . SER A 1 241 ? 7.183 -15.382 -10.849 1.00 34.50 241 SER A C 1
ATOM 1770 O O . SER A 1 241 ? 6.244 -15.703 -10.127 1.00 34.50 241 SER A O 1
ATOM 1772 N N . GLY A 1 242 ? 8.173 -14.610 -10.387 1.00 42.91 242 GLY A N 1
ATOM 1773 C CA . GLY A 1 242 ? 8.228 -14.129 -9.007 1.00 42.91 242 GLY A CA 1
ATOM 1774 C C . GLY A 1 242 ? 7.754 -12.686 -8.902 1.00 42.91 242 GLY A C 1
ATOM 1775 O O . GLY A 1 242 ? 8.485 -11.776 -9.283 1.00 42.91 242 GLY A O 1
ATOM 1776 N N . VAL A 1 243 ? 6.564 -12.457 -8.347 1.00 46.00 243 VAL A N 1
ATOM 1777 C CA . VAL A 1 243 ? 6.109 -11.115 -7.958 1.00 46.00 243 VAL A CA 1
ATOM 1778 C C . VAL A 1 243 ? 6.150 -11.013 -6.439 1.00 46.00 243 VAL A C 1
ATOM 1780 O O . VAL A 1 243 ? 5.477 -11.756 -5.730 1.00 46.00 243 VAL A O 1
ATOM 1783 N N . THR A 1 244 ? 6.970 -10.103 -5.923 1.00 53.25 244 THR A N 1
ATOM 1784 C CA . THR A 1 244 ? 7.049 -9.774 -4.500 1.00 53.25 244 THR A CA 1
ATOM 1785 C C .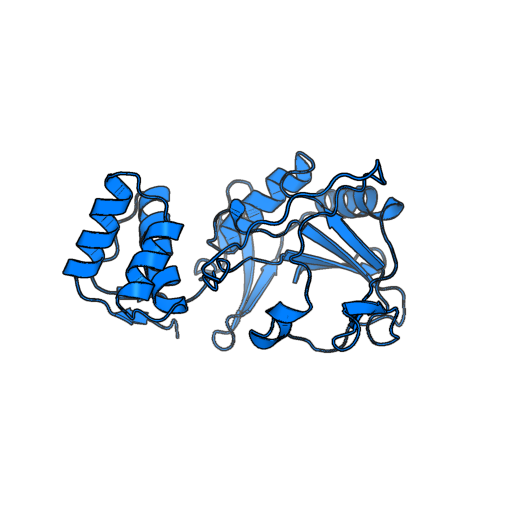 THR A 1 244 ? 6.521 -8.366 -4.293 1.00 53.25 244 THR A C 1
ATOM 1787 O O . THR A 1 244 ? 7.077 -7.400 -4.815 1.00 53.25 244 THR A O 1
ATOM 1790 N N . MET A 1 245 ? 5.474 -8.235 -3.489 1.00 42.09 245 MET A N 1
ATOM 1791 C CA . MET A 1 245 ? 5.017 -6.935 -3.020 1.00 42.09 245 MET A CA 1
ATOM 1792 C C . MET A 1 245 ? 5.778 -6.542 -1.747 1.00 42.09 245 MET A C 1
ATOM 1794 O O . MET A 1 245 ? 5.982 -7.384 -0.872 1.00 42.09 245 MET A O 1
ATOM 1798 N N . ARG A 1 246 ? 6.239 -5.291 -1.681 1.00 48.00 246 ARG A N 1
ATOM 1799 C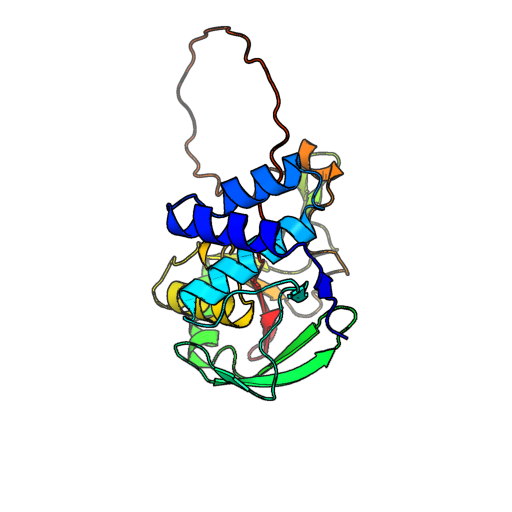 CA . ARG A 1 246 ? 6.900 -4.674 -0.528 1.00 48.00 246 ARG A CA 1
ATOM 1800 C C . ARG A 1 246 ? 6.183 -3.391 -0.136 1.00 48.00 246 ARG A C 1
ATOM 1802 O O . ARG A 1 246 ? 5.723 -2.664 -1.052 1.00 48.00 246 ARG A O 1
#